Protein AF-A0A6C1MRY5-F1 (afdb_monomer)

Solvent-accessible surface area (backbone atoms only — not comparable to full-atom values): 17287 Å² total; per-residue (Å²): 130,42,47,83,77,47,47,28,35,32,39,31,32,36,21,60,37,72,80,54,78,69,45,92,50,64,86,36,45,63,46,21,34,46,33,45,32,48,62,95,66,74,38,25,32,38,25,43,31,74,80,42,38,48,36,56,62,64,84,97,54,77,59,78,84,30,71,30,47,34,31,25,74,40,57,42,40,32,46,62,53,34,59,70,35,48,50,44,49,47,76,40,99,88,72,43,74,42,49,37,48,25,47,35,49,44,29,38,16,34,29,35,35,31,40,48,96,92,39,21,29,46,33,41,38,47,67,28,22,74,63,64,24,63,39,20,57,62,30,45,48,61,50,28,29,26,25,40,37,29,38,52,28,78,88,50,93,59,91,96,59,79,90,64,59,42,84,65,56,66,83,60,52,60,73,38,72,91,42,59,58,40,59,59,87,51,73,70,68,63,61,33,42,34,28,37,33,44,36,25,20,65,34,75,48,54,84,86,49,69,70,86,81,73,88,80,69,51,69,42,76,53,21,64,45,59,90,84,60,55,62,53,52,18,32,71,69,7,40,66,68,52,63,76,60,72,62,78,70,56,61,70,76,68,69,54,68,70,55,52,50,59,41,53,61,87,65,74,64,68,33,37,23,62,54,51,42,58,60,28,66,82,60,40,54,80,63,47,45,57,57,48,64,64,51,60,71,57,75,30,69,46,72,66,50,51,50,50,52,54,51,51,58,60,72,74,94

Structure (mmCIF, N/CA/C/O backbone):
data_AF-A0A6C1MRY5-F1
#
_entry.id   AF-A0A6C1MRY5-F1
#
loop_
_atom_site.group_PDB
_atom_site.id
_atom_site.type_symbol
_atom_site.label_atom_id
_atom_site.label_alt_id
_atom_site.label_comp_id
_atom_site.label_asym_id
_atom_site.label_entity_id
_atom_site.label_seq_id
_atom_site.pdbx_PDB_ins_code
_atom_site.Cartn_x
_atom_site.Cartn_y
_atom_site.Cartn_z
_atom_site.occupancy
_atom_site.B_iso_or_equiv
_atom_site.auth_seq_id
_atom_site.auth_comp_id
_atom_site.auth_asym_id
_atom_site.auth_atom_id
_atom_site.pdbx_PDB_model_num
ATOM 1 N N . MET A 1 1 ? 17.457 -3.772 -21.543 1.00 78.44 1 MET A N 1
ATOM 2 C CA . MET A 1 1 ? 16.047 -3.471 -21.816 1.00 78.44 1 MET A CA 1
ATOM 3 C C . MET A 1 1 ? 15.215 -4.019 -20.686 1.00 78.44 1 MET A C 1
ATOM 5 O O . MET A 1 1 ? 15.480 -5.132 -20.230 1.00 78.44 1 MET A O 1
ATOM 9 N N . SER A 1 2 ? 14.288 -3.205 -20.210 1.00 91.31 2 SER A N 1
ATOM 10 C CA . SER A 1 2 ? 13.316 -3.593 -19.195 1.00 91.31 2 SER A CA 1
ATOM 11 C C . SER A 1 2 ? 11.998 -3.959 -19.860 1.00 91.31 2 SER A C 1
ATOM 13 O O . SER A 1 2 ? 11.670 -3.439 -20.924 1.00 91.31 2 SER A O 1
ATOM 15 N N . ARG A 1 3 ? 11.237 -4.864 -19.245 1.00 95.12 3 ARG A N 1
ATOM 16 C CA . ARG A 1 3 ? 9.895 -5.226 -19.714 1.00 95.12 3 ARG A CA 1
ATOM 17 C C . ARG A 1 3 ? 8.863 -4.651 -18.757 1.00 95.12 3 ARG A C 1
ATOM 19 O O . ARG A 1 3 ? 8.810 -5.080 -17.607 1.00 95.12 3 ARG A O 1
ATOM 26 N N . LEU A 1 4 ? 8.044 -3.715 -19.230 1.00 96.44 4 LEU A N 1
ATOM 27 C CA . LEU A 1 4 ? 6.920 -3.183 -18.461 1.00 96.44 4 LEU A CA 1
ATOM 28 C C . LEU A 1 4 ? 5.874 -4.283 -18.220 1.00 96.44 4 LEU A C 1
ATOM 30 O O . LEU A 1 4 ? 5.516 -5.015 -19.144 1.00 96.44 4 LEU A O 1
ATOM 34 N N . LEU A 1 5 ? 5.405 -4.397 -16.979 1.00 96.81 5 LEU A N 1
ATOM 35 C CA . LEU A 1 5 ? 4.356 -5.332 -16.561 1.00 96.81 5 LEU A CA 1
ATOM 36 C C . LEU A 1 5 ? 3.074 -4.589 -16.173 1.00 96.81 5 LEU A C 1
ATOM 38 O O . LEU A 1 5 ? 1.979 -5.058 -16.461 1.00 96.81 5 LEU A O 1
ATOM 42 N N . GLU A 1 6 ? 3.217 -3.438 -15.517 1.00 97.62 6 GLU A N 1
ATOM 43 C CA . GLU A 1 6 ? 2.118 -2.590 -15.054 1.00 97.62 6 GLU A CA 1
ATOM 44 C C . GLU A 1 6 ? 2.644 -1.168 -14.815 1.00 97.62 6 GLU A C 1
ATOM 46 O O . GLU A 1 6 ? 3.806 -1.006 -14.448 1.00 97.62 6 GLU A O 1
ATOM 51 N N . GLN A 1 7 ? 1.805 -0.147 -14.977 1.00 98.06 7 GLN A N 1
ATOM 52 C CA . GLN A 1 7 ? 2.065 1.214 -14.499 1.00 98.06 7 GLN A CA 1
ATOM 53 C C . GLN A 1 7 ? 0.785 1.815 -13.914 1.00 98.06 7 GLN A C 1
ATOM 55 O O . GLN A 1 7 ? -0.310 1.303 -14.166 1.00 98.06 7 GLN A O 1
ATOM 60 N N . GLY A 1 8 ? 0.927 2.872 -13.120 1.00 98.50 8 GLY A N 1
ATOM 61 C CA . GLY A 1 8 ? -0.207 3.508 -12.466 1.00 98.50 8 GLY A CA 1
ATOM 62 C C . GLY A 1 8 ? 0.176 4.630 -11.513 1.00 98.50 8 GLY A C 1
ATOM 63 O O . GLY A 1 8 ? 1.301 5.138 -11.535 1.00 98.50 8 GLY A O 1
ATOM 64 N N . GLU A 1 9 ? -0.763 5.009 -10.654 1.00 98.75 9 GLU A N 1
ATOM 65 C CA . GLU A 1 9 ? -0.560 6.002 -9.596 1.00 98.75 9 GLU A CA 1
ATOM 66 C C . GLU A 1 9 ? -0.077 5.333 -8.315 1.00 98.75 9 GLU A C 1
ATOM 68 O O . GLU A 1 9 ? -0.505 4.229 -7.966 1.00 98.75 9 GLU A O 1
ATOM 73 N N . VAL A 1 10 ? 0.836 6.002 -7.617 1.00 98.75 10 VAL A N 1
ATOM 74 C CA . VAL A 1 10 ? 1.280 5.597 -6.287 1.00 98.75 10 VAL A CA 1
ATOM 75 C C . VAL A 1 10 ? 0.992 6.702 -5.292 1.00 98.75 10 VAL A C 1
ATOM 77 O O . VAL A 1 10 ? 1.292 7.871 -5.542 1.00 98.75 10 VAL A O 1
ATOM 80 N N . PHE A 1 11 ? 0.457 6.307 -4.142 1.00 98.38 11 PHE A N 1
ATOM 81 C CA . PHE A 1 11 ? 0.270 7.199 -3.012 1.00 98.38 11 PHE A CA 1
ATOM 82 C C . PHE A 1 11 ? 0.903 6.618 -1.757 1.00 98.38 11 PHE A C 1
ATOM 84 O O . PHE A 1 11 ? 0.818 5.419 -1.486 1.00 98.38 11 PHE A O 1
ATOM 91 N N . PHE A 1 12 ? 1.514 7.492 -0.975 1.00 98.19 12 PHE A N 1
ATOM 92 C CA . PHE A 1 12 ? 2.069 7.180 0.328 1.00 98.19 12 PHE A CA 1
ATOM 93 C C . PHE A 1 12 ? 1.227 7.874 1.381 1.00 98.19 12 PHE A C 1
ATOM 95 O O . PHE A 1 12 ? 0.957 9.065 1.258 1.00 98.19 12 PHE A O 1
ATOM 102 N N . PHE A 1 13 ? 0.825 7.143 2.411 1.00 97.00 13 PHE A N 1
ATOM 103 C CA . PHE A 1 13 ? 0.015 7.672 3.505 1.00 97.00 13 PHE A CA 1
ATOM 104 C C . PHE A 1 13 ? 0.571 7.195 4.834 1.00 97.00 13 PHE A C 1
ATOM 106 O O . PHE A 1 13 ? 1.032 6.066 4.928 1.00 97.00 13 PHE A O 1
ATOM 113 N N . TYR A 1 14 ? 0.464 7.983 5.891 1.00 95.31 14 TYR A N 1
ATOM 114 C CA . TYR A 1 14 ? 0.712 7.502 7.247 1.00 95.31 14 TYR A CA 1
ATOM 115 C C . TYR A 1 14 ? -0.495 7.787 8.130 1.00 95.31 14 TYR A C 1
ATOM 117 O O . TYR A 1 14 ? -1.287 8.677 7.859 1.00 95.31 14 TYR A O 1
ATOM 125 N N . ARG A 1 15 ? -0.656 7.025 9.204 1.00 92.69 15 ARG A N 1
ATOM 126 C CA . ARG A 1 15 ? -1.695 7.258 10.207 1.00 92.69 15 ARG A CA 1
ATOM 127 C C . ARG A 1 15 ? -1.053 7.378 11.572 1.00 92.69 15 ARG A C 1
ATOM 129 O O . ARG A 1 15 ? -0.181 6.572 11.899 1.00 92.69 15 ARG A O 1
ATOM 136 N N . SER A 1 16 ? -1.473 8.371 12.347 1.00 89.38 16 SER A N 1
ATOM 137 C CA . SER A 1 16 ? -0.998 8.580 13.712 1.00 89.38 16 SER A CA 1
ATOM 138 C C . SER A 1 16 ? -1.474 7.475 14.654 1.00 89.38 16 SER A C 1
ATOM 140 O O . SER A 1 16 ? -2.396 6.712 14.358 1.00 89.38 16 SER A O 1
ATOM 142 N N . LYS A 1 17 ? -0.828 7.364 15.815 1.00 84.62 17 LYS A N 1
ATOM 143 C CA . LYS A 1 17 ? -1.349 6.575 16.936 1.00 84.62 17 LYS A CA 1
ATOM 144 C C . LYS A 1 17 ? -2.734 7.074 17.368 1.00 84.62 17 LYS A C 1
ATOM 146 O O . LYS A 1 17 ? -3.085 8.239 17.216 1.00 84.62 17 LYS A O 1
ATOM 151 N N . VAL A 1 18 ? -3.524 6.159 17.927 1.00 73.75 18 VAL A N 1
ATOM 152 C CA . VAL A 1 18 ? -4.864 6.458 18.457 1.00 73.75 18 VAL A CA 1
ATOM 153 C C . VAL A 1 18 ? -4.757 7.538 19.537 1.00 73.75 18 VAL A C 1
ATOM 155 O O . VAL A 1 18 ? -3.892 7.437 20.407 1.00 73.75 18 VAL A O 1
ATOM 158 N N . ASN A 1 19 ? -5.643 8.537 19.489 1.00 66.06 19 ASN A N 1
ATOM 159 C CA . ASN A 1 19 ? -5.657 9.701 20.388 1.00 66.06 19 ASN A CA 1
ATOM 160 C C . ASN A 1 19 ? -4.340 10.509 20.414 1.00 66.06 19 ASN A C 1
ATOM 162 O O . ASN A 1 19 ? -4.036 11.166 21.410 1.00 66.06 19 ASN A O 1
ATOM 166 N N . GLN A 1 20 ? -3.548 10.453 19.342 1.00 72.81 20 GLN A N 1
ATOM 167 C CA . GLN A 1 20 ? -2.316 11.223 19.222 1.00 72.81 20 GLN A CA 1
ATOM 168 C C . GLN A 1 20 ? -2.613 12.599 18.617 1.00 72.81 20 GLN A C 1
ATOM 170 O O . GLN A 1 20 ? -3.015 12.691 17.457 1.00 72.81 20 GLN A O 1
ATOM 175 N N . ALA A 1 21 ? -2.393 13.652 19.406 1.00 63.47 21 ALA A N 1
ATOM 176 C CA . ALA A 1 21 ? -2.622 15.032 18.980 1.00 63.47 21 ALA A CA 1
ATOM 177 C C . ALA A 1 21 ? -1.500 15.580 18.085 1.00 63.47 21 ALA A C 1
ATOM 179 O O . ALA A 1 21 ? -1.788 16.371 17.195 1.00 63.47 21 ALA A O 1
ATOM 180 N N . GLU A 1 22 ? -0.252 15.139 18.298 1.00 72.31 22 GLU A N 1
ATOM 181 C CA . GLU A 1 22 ? 0.922 15.615 17.559 1.00 72.31 22 GLU A CA 1
ATOM 182 C C . GLU A 1 22 ? 1.817 14.470 17.056 1.00 72.31 22 GLU A C 1
ATOM 184 O O . GLU A 1 22 ? 1.910 13.412 17.671 1.00 72.31 22 GLU A O 1
ATOM 189 N N . ILE A 1 23 ? 2.497 14.676 15.933 1.00 81.31 23 ILE A N 1
ATOM 190 C CA . ILE A 1 23 ? 3.380 13.724 15.257 1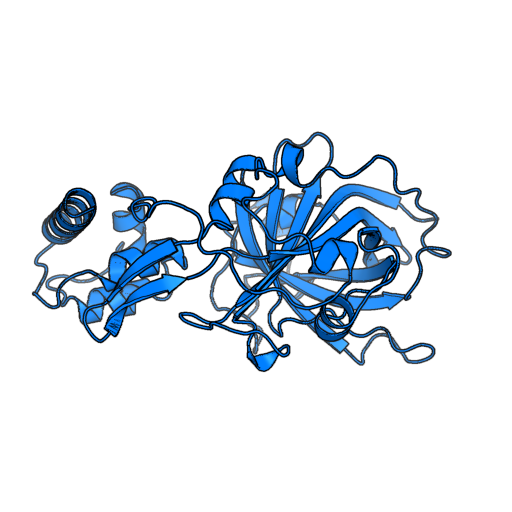.00 81.31 23 ILE A CA 1
ATOM 191 C C . ILE A 1 23 ? 4.714 14.426 15.058 1.00 81.31 23 ILE A C 1
ATOM 193 O O . ILE A 1 23 ? 4.845 15.270 14.175 1.00 81.31 23 ILE A O 1
ATOM 197 N N . ALA A 1 24 ? 5.693 14.071 15.882 1.00 76.88 24 ALA A N 1
ATOM 198 C CA . ALA A 1 24 ? 7.048 14.604 15.792 1.00 76.88 24 ALA A CA 1
ATOM 199 C C . ALA A 1 24 ? 7.988 13.665 15.016 1.00 76.88 24 ALA A C 1
ATOM 201 O O . ALA A 1 24 ? 9.107 14.043 14.667 1.00 76.88 24 ALA A O 1
ATOM 202 N N . GLY A 1 25 ? 7.553 12.431 14.739 1.00 83.75 25 GLY A N 1
ATOM 203 C CA . GLY A 1 25 ? 8.342 11.462 13.990 1.00 83.75 25 GLY A CA 1
ATOM 204 C C . GLY A 1 25 ? 7.707 10.077 13.895 1.00 83.75 25 GLY A C 1
ATOM 205 O O . GLY A 1 25 ? 6.531 9.871 14.193 1.00 83.75 25 GLY A O 1
ATOM 206 N N . LEU A 1 26 ? 8.520 9.100 13.485 1.00 86.19 26 LEU A N 1
ATOM 207 C CA . LEU A 1 26 ? 8.077 7.733 13.191 1.00 86.19 26 LEU A CA 1
ATOM 208 C C . LEU A 1 26 ? 7.458 7.010 14.397 1.00 86.19 26 LEU A C 1
ATOM 210 O O . LEU A 1 26 ? 6.583 6.155 14.235 1.00 86.19 26 LEU A O 1
ATOM 214 N N . ASP A 1 27 ? 7.888 7.363 15.607 1.00 86.94 27 ASP A N 1
ATOM 215 C CA . ASP A 1 27 ? 7.345 6.792 16.835 1.00 86.94 27 ASP A CA 1
ATOM 216 C C . ASP A 1 27 ? 5.873 7.151 17.034 1.00 86.94 27 ASP A C 1
ATOM 218 O O . ASP A 1 27 ? 5.139 6.350 17.609 1.00 86.94 27 ASP A O 1
ATOM 222 N N . ASP A 1 28 ? 5.400 8.278 16.508 1.00 88.19 28 ASP A N 1
ATOM 223 C CA . ASP A 1 28 ? 4.000 8.706 16.605 1.00 88.19 28 ASP A CA 1
ATOM 224 C C . ASP A 1 28 ? 3.128 8.137 15.476 1.00 88.19 28 ASP A C 1
ATOM 226 O O . ASP A 1 28 ? 1.897 8.214 15.520 1.00 88.19 28 ASP A O 1
ATOM 230 N N . VAL A 1 29 ? 3.752 7.496 14.484 1.00 90.44 29 VAL A N 1
ATOM 231 C CA . VAL A 1 29 ? 3.070 6.821 13.380 1.00 90.44 29 VAL A CA 1
ATOM 232 C C . VAL A 1 29 ? 2.611 5.438 13.834 1.00 90.44 29 VAL A C 1
ATOM 234 O O . VAL A 1 29 ? 3.387 4.616 14.324 1.00 90.44 29 VAL A O 1
ATOM 237 N N . GLN A 1 30 ? 1.333 5.12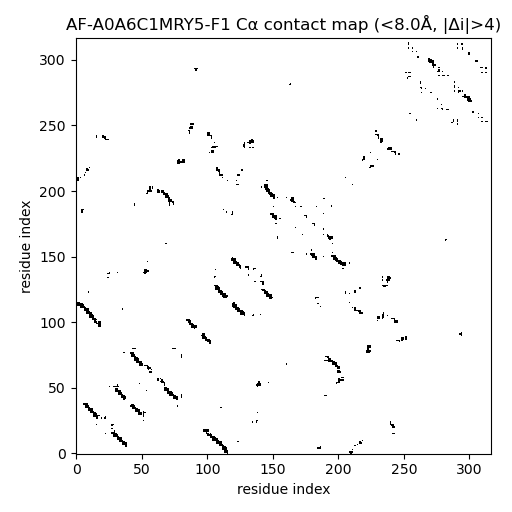9 13.649 1.00 89.94 30 GLN A N 1
ATOM 238 C CA . GLN A 1 30 ? 0.773 3.797 13.853 1.00 89.94 30 GLN A CA 1
ATOM 239 C C . GLN A 1 30 ? 1.000 2.902 12.639 1.00 89.94 30 GLN A C 1
ATOM 241 O O . GLN A 1 30 ? 1.449 1.767 12.796 1.00 89.94 30 GLN A O 1
ATOM 246 N N . ARG A 1 31 ? 0.681 3.403 11.442 1.00 94.00 31 ARG A N 1
ATOM 247 C CA . ARG A 1 31 ? 0.772 2.661 10.180 1.00 94.00 31 ARG A CA 1
ATOM 248 C C . ARG A 1 31 ? 1.308 3.555 9.075 1.00 94.00 31 ARG A C 1
ATOM 250 O O . ARG A 1 31 ? 0.979 4.734 9.016 1.00 94.00 31 ARG A O 1
ATOM 257 N N . PHE A 1 32 ? 2.097 2.957 8.195 1.00 97.12 32 PHE A N 1
ATOM 258 C CA . PHE A 1 32 ? 2.517 3.543 6.932 1.00 97.12 32 PHE A CA 1
ATOM 259 C C . PHE A 1 32 ? 1.923 2.701 5.810 1.00 97.12 32 PHE A C 1
ATOM 261 O O . PHE A 1 32 ? 2.005 1.469 5.847 1.00 97.12 32 PHE A O 1
ATOM 268 N N . TYR A 1 33 ? 1.324 3.370 4.840 1.00 98.12 33 TYR A N 1
ATOM 269 C CA . TYR A 1 33 ? 0.625 2.767 3.731 1.00 98.12 33 TYR A CA 1
ATOM 270 C C . TYR A 1 33 ? 1.293 3.109 2.405 1.00 98.12 33 TYR A C 1
ATOM 272 O O . TYR A 1 33 ? 1.693 4.249 2.158 1.00 98.12 33 TYR A O 1
ATOM 280 N N . LEU A 1 34 ? 1.339 2.103 1.541 1.00 98.69 34 LEU A N 1
ATOM 281 C CA . LEU A 1 34 ? 1.639 2.224 0.122 1.00 98.69 34 LEU A CA 1
ATOM 282 C C . LEU A 1 34 ? 0.358 1.885 -0.636 1.00 98.69 34 LEU A C 1
ATOM 284 O O . LEU A 1 34 ? -0.223 0.828 -0.408 1.00 98.69 34 LEU A O 1
ATOM 288 N N . ILE A 1 35 ? -0.074 2.755 -1.538 1.00 98.75 35 ILE A N 1
ATOM 289 C CA . ILE A 1 35 ? -1.247 2.535 -2.381 1.00 98.75 35 ILE A CA 1
ATOM 290 C C . ILE A 1 35 ? -0.787 2.480 -3.826 1.00 98.75 35 ILE A C 1
ATOM 292 O O . ILE A 1 35 ? -0.091 3.387 -4.272 1.00 98.75 35 ILE A O 1
ATOM 296 N N . LEU A 1 36 ? -1.172 1.427 -4.543 1.00 98.81 36 LEU A N 1
ATOM 297 C CA . LEU A 1 36 ? -0.920 1.282 -5.976 1.00 98.81 36 LEU A CA 1
ATOM 298 C C . LEU A 1 36 ? -2.253 1.218 -6.714 1.00 98.81 36 LEU A C 1
ATOM 300 O O . LEU A 1 36 ? -3.073 0.345 -6.426 1.00 98.81 36 LEU A O 1
ATOM 304 N N . VAL A 1 37 ? -2.454 2.119 -7.670 1.00 98.69 37 VAL A N 1
ATOM 305 C CA . VAL A 1 37 ? -3.648 2.172 -8.521 1.00 98.69 37 VAL A CA 1
ATOM 306 C C . VAL A 1 37 ? -3.202 1.917 -9.959 1.00 98.69 37 VAL A C 1
ATOM 308 O O . VAL A 1 37 ? -2.705 2.843 -10.604 1.00 98.69 37 VAL A O 1
ATOM 311 N N . PRO A 1 38 ? -3.312 0.677 -10.466 1.00 98.38 38 PRO A N 1
ATOM 312 C CA . PRO A 1 38 ? -2.945 0.376 -11.841 1.00 98.38 38 PRO A CA 1
ATOM 313 C C . PRO A 1 38 ? -3.816 1.142 -12.836 1.00 98.38 38 PRO A C 1
ATOM 315 O O . PRO A 1 38 ? -5.041 1.206 -12.684 1.00 98.38 38 PRO A O 1
ATOM 318 N N . ASP A 1 39 ? -3.204 1.637 -13.909 1.00 97.25 39 ASP A N 1
ATOM 319 C CA . ASP A 1 39 ? -3.955 2.264 -14.991 1.00 97.25 39 ASP A CA 1
ATOM 320 C C . ASP A 1 39 ? -4.950 1.267 -15.605 1.00 97.25 39 ASP A C 1
ATOM 322 O O . ASP A 1 39 ? -4.646 0.091 -15.820 1.00 97.25 39 ASP A O 1
ATOM 326 N N . HIS A 1 40 ? -6.149 1.758 -15.926 1.00 91.06 40 HIS A N 1
ATOM 327 C CA . HIS A 1 40 ? -7.187 1.031 -16.670 1.00 91.06 40 HIS A CA 1
ATOM 328 C C . HIS A 1 40 ? -7.722 -0.262 -16.020 1.00 91.06 40 HIS A C 1
ATOM 330 O O . HIS A 1 40 ? -8.445 -1.004 -16.682 1.00 91.06 40 HIS A O 1
ATOM 336 N N . GLN A 1 41 ? -7.423 -0.538 -14.744 1.00 91.75 41 GLN A N 1
ATOM 337 C CA . GLN A 1 41 ? -7.959 -1.718 -14.041 1.00 91.75 41 GLN A CA 1
ATOM 338 C C . GLN A 1 41 ? -9.172 -1.415 -13.150 1.00 91.75 41 GLN A C 1
ATOM 340 O O . GLN A 1 41 ? -9.892 -2.337 -12.777 1.00 91.75 41 GLN A O 1
ATOM 345 N N . GLY A 1 42 ? -9.414 -0.145 -12.803 1.00 94.50 42 GLY A N 1
ATOM 346 C CA . GLY A 1 42 ? -10.538 0.244 -11.939 1.00 94.50 42 GLY A CA 1
ATOM 347 C C . GLY A 1 42 ? -10.441 -0.293 -10.505 1.00 94.50 42 GLY A C 1
ATOM 348 O O . GLY A 1 42 ? -11.456 -0.377 -9.819 1.00 94.50 42 GLY A O 1
ATOM 349 N N . LEU A 1 43 ? -9.235 -0.658 -10.063 1.00 97.06 43 LEU A N 1
ATOM 350 C CA . LEU A 1 43 ? -8.937 -1.139 -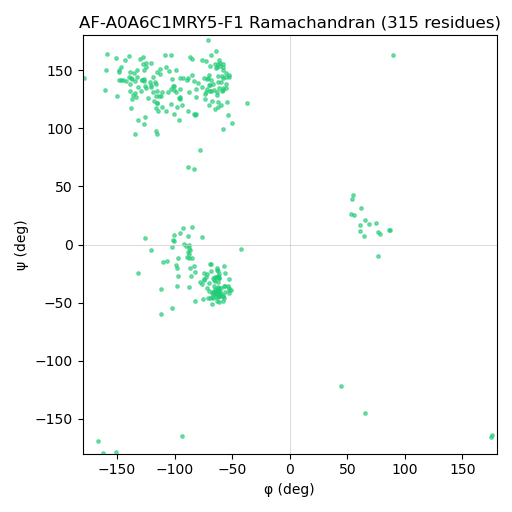8.717 1.00 97.06 43 LEU A CA 1
ATOM 351 C C . LEU A 1 43 ? -7.746 -0.380 -8.128 1.00 97.06 43 LEU A C 1
ATOM 353 O O . LEU A 1 43 ? -6.924 0.171 -8.855 1.00 97.06 43 LEU A O 1
ATOM 357 N N . ALA A 1 44 ? -7.634 -0.411 -6.811 1.00 98.38 44 ALA A N 1
ATOM 358 C CA . ALA A 1 44 ? -6.538 0.090 -6.012 1.00 98.38 44 ALA A CA 1
ATOM 359 C C . ALA A 1 44 ? -6.139 -0.977 -4.989 1.00 98.38 44 ALA A C 1
ATOM 361 O O . ALA A 1 44 ? -6.975 -1.707 -4.452 1.00 98.38 44 ALA A O 1
ATOM 362 N N . ARG A 1 45 ? -4.840 -1.057 -4.716 1.00 98.56 45 ARG A N 1
ATOM 363 C CA . ARG A 1 45 ? -4.252 -1.953 -3.722 1.00 98.56 45 ARG A CA 1
ATOM 364 C C . ARG A 1 45 ? -3.732 -1.108 -2.575 1.00 98.56 45 ARG A C 1
ATOM 366 O O . ARG A 1 45 ? -2.836 -0.294 -2.787 1.00 98.56 45 ARG A O 1
ATOM 373 N N . LEU A 1 46 ? -4.270 -1.309 -1.380 1.00 98.50 46 LEU A N 1
ATOM 374 C CA . LEU A 1 46 ? -3.769 -0.710 -0.151 1.00 98.50 46 LEU A CA 1
ATOM 375 C C . LEU A 1 46 ? -2.840 -1.703 0.534 1.00 98.50 46 LEU A C 1
ATOM 377 O O . LEU A 1 46 ? -3.228 -2.831 0.837 1.00 98.50 46 LEU A O 1
ATOM 381 N N . PHE A 1 47 ? -1.622 -1.267 0.812 1.00 98.44 47 PHE A N 1
ATOM 382 C CA . PHE A 1 47 ? -0.642 -2.058 1.526 1.00 98.44 47 PHE A CA 1
ATOM 383 C C . PHE A 1 47 ? -0.230 -1.389 2.829 1.00 98.44 47 PHE A C 1
ATOM 385 O O . PHE A 1 47 ? -0.043 -0.178 2.865 1.00 98.44 47 PHE A O 1
ATOM 392 N N . VAL A 1 48 ? 0.013 -2.186 3.869 1.00 96.75 48 VAL A N 1
ATOM 393 C CA . VAL A 1 48 ? 0.721 -1.756 5.083 1.00 96.75 48 VAL A CA 1
ATOM 394 C C . VAL A 1 48 ? 2.200 -2.109 4.966 1.00 96.75 48 VAL A C 1
ATOM 396 O O . VAL A 1 48 ? 2.549 -3.235 4.609 1.00 96.75 48 VAL A O 1
ATOM 399 N N . VAL A 1 49 ? 3.066 -1.156 5.313 1.00 96.12 49 VAL A N 1
ATOM 400 C CA . VAL A 1 49 ? 4.523 -1.322 5.370 1.00 96.12 49 VAL A CA 1
ATOM 401 C C . VAL A 1 49 ? 4.949 -1.596 6.812 1.00 96.12 49 VAL A C 1
ATOM 403 O O . VAL A 1 49 ? 4.765 -0.761 7.699 1.00 96.12 49 VAL A O 1
ATOM 406 N N . GLY A 1 50 ? 5.538 -2.767 7.057 1.00 87.88 50 GLY A N 1
ATOM 407 C CA . GLY A 1 50 ? 5.701 -3.326 8.400 1.00 87.88 50 GLY A CA 1
ATOM 408 C C . GLY A 1 50 ? 6.466 -2.464 9.403 1.00 87.88 50 GLY A C 1
ATOM 409 O O . GLY A 1 50 ? 5.999 -2.250 10.520 1.00 87.88 50 GLY A O 1
ATOM 410 N N . LYS A 1 51 ? 7.637 -1.945 9.017 1.00 87.31 51 LYS A N 1
ATOM 411 C CA . LYS A 1 51 ? 8.462 -1.083 9.886 1.00 87.31 51 LYS A CA 1
ATOM 412 C C . LYS A 1 51 ? 8.184 0.407 9.717 1.00 87.31 51 LYS A C 1
ATOM 414 O O . LYS A 1 51 ? 8.963 1.229 10.186 1.00 87.31 51 LYS A O 1
ATOM 419 N N . LYS A 1 52 ? 7.077 0.752 9.055 1.00 92.56 52 LYS A N 1
ATOM 420 C CA . LYS A 1 52 ? 6.651 2.134 8.808 1.00 92.56 52 LYS A CA 1
ATOM 421 C C . LYS A 1 52 ? 7.637 2.965 7.974 1.00 92.56 52 LYS A C 1
ATOM 423 O O . LYS A 1 52 ? 7.534 4.179 7.931 1.00 92.56 52 LYS A O 1
ATOM 428 N N . HIS A 1 53 ? 8.564 2.305 7.290 1.00 92.94 53 HIS A N 1
ATOM 429 C CA . HIS A 1 53 ? 9.640 2.922 6.527 1.00 92.94 53 HIS A CA 1
ATOM 430 C C . HIS A 1 53 ? 9.913 2.066 5.283 1.00 92.94 53 HIS A C 1
ATOM 432 O O . HIS A 1 53 ? 9.834 0.838 5.368 1.00 92.94 53 HIS A O 1
ATOM 438 N N . LEU A 1 54 ? 10.200 2.677 4.130 1.00 95.00 54 LEU A N 1
ATOM 439 C CA . LEU A 1 54 ? 10.653 1.949 2.936 1.00 95.00 54 LEU A CA 1
ATOM 440 C C . LEU A 1 54 ? 12.101 1.459 3.100 1.00 95.00 54 LEU A C 1
ATOM 442 O O . LEU A 1 54 ? 12.855 2.014 3.884 1.00 95.00 54 LEU A O 1
ATOM 446 N N . PRO A 1 55 ? 12.558 0.430 2.375 1.00 92.50 55 PRO A N 1
ATOM 447 C CA . PRO A 1 55 ? 13.956 0.019 2.464 1.00 92.50 55 PRO A CA 1
ATOM 448 C C . PRO A 1 55 ? 14.920 1.156 2.086 1.00 92.50 55 PRO A C 1
ATOM 450 O O . PRO A 1 55 ? 14.768 1.753 1.020 1.00 92.50 55 PRO A O 1
ATOM 453 N N . ASP A 1 56 ? 15.950 1.402 2.905 1.00 88.62 56 ASP A N 1
ATOM 454 C CA . ASP A 1 56 ? 17.012 2.348 2.538 1.00 88.62 56 ASP A CA 1
ATOM 455 C C . ASP A 1 56 ? 17.692 1.941 1.233 1.00 88.62 56 ASP A C 1
ATOM 457 O O . ASP A 1 56 ? 17.853 0.756 0.934 1.00 88.62 56 ASP A O 1
ATOM 461 N N . ILE A 1 57 ? 18.190 2.923 0.489 1.00 83.69 57 ILE A N 1
ATOM 462 C CA . ILE A 1 57 ? 19.007 2.670 -0.695 1.00 83.69 57 ILE A CA 1
ATOM 463 C C . ILE A 1 57 ? 20.408 3.199 -0.440 1.00 83.69 57 ILE A C 1
ATOM 465 O O . ILE A 1 57 ? 20.711 4.375 -0.637 1.00 83.69 57 ILE A O 1
ATOM 469 N N . ILE A 1 58 ? 21.278 2.301 0.010 1.00 72.00 58 ILE A N 1
ATOM 470 C CA . ILE A 1 58 ? 22.674 2.624 0.285 1.00 72.00 58 ILE A CA 1
ATOM 471 C C . ILE A 1 58 ? 23.440 2.602 -1.039 1.00 72.00 58 ILE A C 1
ATOM 473 O O . ILE A 1 58 ? 23.617 1.543 -1.644 1.00 72.00 58 ILE A O 1
ATOM 477 N N . ARG A 1 59 ? 23.905 3.775 -1.486 1.00 61.31 59 ARG A N 1
ATOM 478 C CA . ARG A 1 59 ? 24.789 3.886 -2.656 1.00 61.31 59 ARG A CA 1
ATOM 479 C C . ARG A 1 59 ? 26.053 3.039 -2.413 1.00 61.31 59 ARG A C 1
ATOM 481 O O . ARG A 1 59 ? 26.619 3.065 -1.323 1.00 61.31 59 ARG A O 1
ATOM 488 N N . ASP A 1 60 ? 26.433 2.242 -3.411 1.00 55.97 60 ASP A N 1
ATOM 489 C CA . ASP A 1 60 ? 27.666 1.436 -3.457 1.00 55.97 60 ASP A CA 1
ATOM 490 C C . ASP A 1 60 ? 27.787 0.242 -2.485 1.00 55.97 60 ASP A C 1
ATOM 492 O O . ASP A 1 60 ? 28.880 -0.301 -2.307 1.00 55.97 60 ASP A O 1
ATOM 496 N N . ARG A 1 61 ? 26.683 -0.251 -1.900 1.00 54.06 61 ARG A N 1
ATOM 497 C CA . ARG A 1 61 ? 26.668 -1.555 -1.204 1.00 54.06 61 ARG A CA 1
ATOM 498 C C . ARG A 1 61 ? 25.813 -2.595 -1.932 1.00 54.06 61 ARG A C 1
ATOM 500 O O . ARG A 1 61 ? 24.828 -2.236 -2.575 1.00 54.06 61 ARG A O 1
ATOM 507 N N . PRO A 1 62 ? 26.138 -3.899 -1.815 1.00 50.12 62 PRO A N 1
ATOM 508 C CA . PRO A 1 62 ? 25.244 -4.950 -2.272 1.00 50.12 62 PRO A CA 1
ATOM 509 C C . PRO A 1 62 ? 23.872 -4.789 -1.609 1.00 50.12 62 PRO A C 1
ATOM 511 O O . PRO A 1 62 ? 23.784 -4.599 -0.398 1.00 50.12 62 PRO A O 1
ATOM 514 N N . VAL A 1 63 ? 22.840 -4.922 -2.440 1.00 52.91 63 VAL A N 1
ATOM 515 C CA . VAL A 1 63 ? 21.375 -4.804 -2.269 1.00 52.91 63 VAL A CA 1
ATOM 516 C C . VAL A 1 63 ? 20.785 -5.440 -0.984 1.00 52.91 63 VAL A C 1
ATOM 518 O O . VAL A 1 63 ? 19.603 -5.316 -0.715 1.00 52.91 63 VAL A O 1
ATOM 521 N N . ALA A 1 64 ? 21.571 -6.111 -0.140 1.00 49.75 64 ALA A N 1
ATOM 522 C CA . ALA A 1 64 ? 21.097 -6.909 0.990 1.00 49.75 64 ALA A CA 1
ATOM 523 C C . ALA A 1 64 ? 20.946 -6.171 2.339 1.00 49.75 64 ALA A C 1
ATOM 525 O O . ALA A 1 64 ? 20.559 -6.815 3.313 1.00 49.75 64 ALA A O 1
ATOM 526 N N . ALA A 1 65 ? 21.265 -4.877 2.455 1.00 55.75 65 ALA A N 1
ATOM 527 C CA . ALA A 1 65 ? 21.338 -4.241 3.778 1.00 55.75 65 ALA A CA 1
ATOM 528 C C . ALA A 1 65 ? 19.966 -3.932 4.405 1.00 55.75 65 ALA A C 1
ATOM 530 O O . ALA A 1 65 ? 19.813 -4.049 5.620 1.00 55.75 65 ALA A O 1
ATOM 531 N N . THR A 1 66 ? 18.961 -3.585 3.600 1.00 75.38 66 THR A N 1
ATOM 532 C CA . THR A 1 66 ? 17.652 -3.142 4.094 1.00 75.38 66 THR A CA 1
ATOM 533 C C . THR A 1 66 ? 16.539 -3.786 3.282 1.00 75.38 66 THR A C 1
ATOM 535 O O . THR A 1 66 ? 16.503 -3.759 2.051 1.00 75.38 66 THR A O 1
ATOM 538 N N . ARG A 1 67 ? 15.634 -4.442 4.001 1.00 87.56 67 ARG A N 1
ATOM 539 C CA . ARG A 1 67 ? 14.487 -5.145 3.441 1.00 87.56 67 ARG A CA 1
ATOM 540 C C . ARG A 1 67 ? 13.294 -4.876 4.326 1.00 87.56 67 ARG A C 1
ATOM 542 O O . ARG A 1 67 ? 13.421 -4.948 5.551 1.00 87.56 67 ARG A O 1
ATOM 549 N N . GLU A 1 68 ? 12.157 -4.644 3.702 1.00 92.38 68 GLU A N 1
ATOM 550 C CA . GLU A 1 68 ? 10.922 -4.359 4.411 1.00 92.38 68 GLU A CA 1
ATOM 551 C C . GLU A 1 68 ? 9.803 -5.214 3.857 1.00 92.38 68 GLU A C 1
ATOM 553 O O . GLU A 1 68 ? 9.677 -5.409 2.644 1.00 92.38 68 GLU A O 1
ATOM 558 N N . TRP A 1 69 ? 9.026 -5.784 4.772 1.00 93.62 69 TRP A N 1
ATOM 559 C CA . TRP A 1 69 ? 7.847 -6.530 4.391 1.00 93.62 69 TRP A CA 1
ATOM 560 C C . TRP A 1 69 ? 6.670 -5.583 4.213 1.00 93.62 69 TRP A C 1
ATOM 562 O O . TRP A 1 69 ? 6.529 -4.578 4.916 1.00 93.62 69 TRP A O 1
ATOM 572 N N . VAL A 1 70 ? 5.825 -5.938 3.260 1.00 95.88 70 VAL A N 1
ATOM 573 C CA . VAL A 1 70 ? 4.621 -5.197 2.913 1.00 95.88 70 VAL A CA 1
ATOM 574 C C . VAL A 1 70 ? 3.482 -6.197 2.773 1.00 95.88 70 VAL A C 1
ATOM 576 O O . VAL A 1 70 ? 3.698 -7.297 2.270 1.00 95.88 70 VAL A O 1
ATOM 579 N N . MET A 1 71 ? 2.285 -5.859 3.238 1.00 95.94 71 MET A N 1
ATOM 580 C CA . MET A 1 71 ? 1.122 -6.745 3.144 1.00 95.94 71 MET A CA 1
ATOM 581 C C . MET A 1 71 ? -0.061 -6.003 2.549 1.00 95.94 71 MET A C 1
ATOM 583 O O . MET A 1 71 ? -0.367 -4.899 2.989 1.00 95.94 71 MET A O 1
ATOM 587 N N . ASN A 1 72 ? -0.723 -6.616 1.570 1.00 97.31 72 ASN A N 1
ATOM 588 C CA . ASN A 1 72 ? -1.979 -6.109 1.032 1.00 97.31 72 ASN A CA 1
ATOM 589 C C . ASN A 1 72 ? -3.062 -6.220 2.112 1.00 97.31 72 ASN A C 1
ATOM 591 O O . ASN A 1 72 ? -3.288 -7.306 2.640 1.00 97.31 72 ASN A O 1
ATOM 595 N N . THR A 1 73 ? -3.708 -5.114 2.459 1.00 94.12 73 THR A N 1
ATOM 596 C CA . THR A 1 73 ? -4.793 -5.083 3.448 1.00 94.12 73 THR A CA 1
ATOM 597 C C . THR A 1 73 ? -6.159 -4.813 2.839 1.00 94.12 73 THR A C 1
ATOM 599 O O . THR A 1 73 ? -7.154 -5.004 3.529 1.00 94.12 73 THR A O 1
ATOM 602 N N . LEU A 1 74 ? -6.218 -4.341 1.591 1.00 94.75 74 LEU A N 1
ATOM 603 C CA . LEU A 1 74 ? -7.459 -4.115 0.858 1.00 94.75 74 LEU A CA 1
ATOM 604 C C . LEU A 1 74 ? -7.168 -4.051 -0.644 1.00 94.75 74 LEU A C 1
ATOM 606 O O . LEU A 1 74 ? -6.272 -3.324 -1.081 1.00 94.75 74 LEU A O 1
ATOM 610 N N . THR A 1 75 ? -7.967 -4.762 -1.439 1.00 96.00 75 THR A N 1
ATOM 611 C CA . THR A 1 75 ? -8.031 -4.571 -2.895 1.00 96.00 75 THR A CA 1
ATOM 612 C C . THR A 1 75 ? -9.475 -4.319 -3.305 1.00 96.00 75 THR A C 1
ATOM 614 O O . THR A 1 75 ? -10.304 -5.219 -3.249 1.00 96.00 75 THR A O 1
ATOM 617 N N . GLU A 1 76 ? -9.777 -3.092 -3.717 1.00 95.94 76 GLU A N 1
ATOM 618 C CA . GLU A 1 76 ? -11.126 -2.653 -4.110 1.00 95.94 76 GLU A CA 1
ATOM 619 C C . GLU A 1 76 ? -11.001 -1.539 -5.155 1.00 95.94 76 GLU A C 1
ATOM 621 O O . GLU A 1 76 ? -9.900 -1.168 -5.548 1.00 95.94 76 GLU A O 1
ATOM 626 N N . ARG A 1 77 ? -12.111 -0.980 -5.616 1.00 96.12 77 ARG A N 1
ATOM 627 C CA . ARG A 1 77 ? -12.157 0.268 -6.362 1.00 96.12 77 ARG A CA 1
ATOM 628 C C . ARG A 1 77 ? -11.477 1.399 -5.570 1.00 96.12 77 ARG A C 1
ATOM 630 O O . ARG A 1 77 ? -11.533 1.431 -4.334 1.00 96.12 77 ARG A O 1
ATOM 637 N N . PRO A 1 78 ? -10.845 2.350 -6.274 1.00 97.31 78 PRO A N 1
ATOM 638 C CA . PRO A 1 78 ? -10.109 3.444 -5.647 1.00 97.31 78 PRO A CA 1
ATOM 639 C C . PRO A 1 78 ? -10.888 4.262 -4.599 1.00 97.31 78 PRO A C 1
ATOM 641 O O . PRO A 1 78 ? -10.338 4.563 -3.540 1.00 97.31 78 PRO A O 1
ATOM 644 N N . ASP A 1 79 ? -12.176 4.543 -4.823 1.00 92.44 79 ASP A N 1
ATOM 645 C CA . ASP A 1 79 ? -13.035 5.285 -3.885 1.00 92.44 79 ASP A CA 1
ATOM 646 C C . ASP A 1 79 ? -13.208 4.552 -2.544 1.00 92.44 79 ASP A C 1
ATOM 648 O O . ASP A 1 79 ? -13.165 5.158 -1.473 1.00 92.44 79 ASP A O 1
ATOM 652 N N . LYS A 1 80 ? -13.329 3.221 -2.575 1.00 92.12 80 LYS A N 1
ATOM 653 C CA . LYS A 1 80 ? -13.429 2.396 -1.361 1.00 92.12 80 LYS A CA 1
ATOM 654 C C . LYS A 1 80 ? -12.114 2.281 -0.604 1.00 92.12 80 LYS A C 1
ATOM 656 O O . LYS A 1 80 ? -12.120 2.155 0.624 1.00 92.12 80 LYS A O 1
ATOM 661 N N . VAL A 1 81 ? -10.987 2.379 -1.307 1.00 94.88 81 VAL A N 1
ATOM 662 C CA . VAL A 1 81 ? -9.686 2.543 -0.655 1.00 94.88 81 VAL A CA 1
ATOM 663 C C . VAL A 1 81 ? -9.596 3.914 0.020 1.00 94.88 81 VAL A C 1
ATOM 665 O O . VAL A 1 81 ? -9.166 3.969 1.168 1.00 94.88 81 VAL A O 1
ATOM 668 N N . GLY A 1 82 ? -10.076 4.994 -0.604 1.00 92.94 82 GLY A N 1
ATOM 669 C CA . GLY A 1 82 ? -10.176 6.307 0.048 1.00 92.94 82 GLY A CA 1
ATOM 670 C C . GLY A 1 82 ? -11.059 6.292 1.300 1.00 92.94 82 GLY A C 1
ATOM 671 O O . GLY A 1 82 ? -10.662 6.800 2.349 1.00 92.94 82 GLY A O 1
ATOM 672 N N . GLU A 1 83 ? -12.210 5.612 1.247 1.00 88.88 83 GLU A N 1
ATOM 673 C CA . GLU A 1 83 ? -13.076 5.401 2.417 1.00 88.88 83 GLU A CA 1
ATOM 674 C C . GLU A 1 83 ? -12.344 4.704 3.581 1.00 88.88 83 GLU A C 1
ATOM 676 O O . GLU A 1 83 ? -12.564 5.052 4.741 1.00 88.88 83 GLU A O 1
ATOM 681 N N . ALA A 1 84 ? -11.427 3.772 3.291 1.00 88.44 84 ALA A N 1
ATOM 682 C CA . ALA A 1 84 ? -10.608 3.085 4.295 1.00 88.44 84 ALA A CA 1
ATOM 683 C C . ALA A 1 84 ? -9.685 4.023 5.087 1.00 88.44 84 ALA A C 1
ATOM 685 O O . ALA A 1 84 ? -9.298 3.708 6.216 1.00 88.44 84 ALA A O 1
ATOM 686 N N . LEU A 1 85 ? -9.294 5.142 4.474 1.00 91.31 85 LEU A N 1
ATOM 687 C CA . LEU A 1 85 ? -8.336 6.097 5.020 1.00 91.31 85 LEU A CA 1
ATOM 688 C C . LEU A 1 85 ? -9.005 7.180 5.870 1.00 91.31 85 LEU A C 1
ATOM 690 O O . LEU A 1 85 ? -8.287 7.885 6.576 1.00 91.31 85 LEU A O 1
ATOM 694 N N . ARG A 1 86 ? -10.341 7.281 5.857 1.00 87.50 86 ARG A N 1
ATOM 695 C CA . ARG A 1 86 ? -11.139 8.226 6.665 1.00 87.50 86 ARG A CA 1
ATOM 696 C C . ARG A 1 86 ? -10.956 7.993 8.177 1.00 87.50 86 ARG A C 1
ATOM 698 O O . ARG A 1 86 ? -10.515 6.902 8.570 1.00 87.50 86 ARG A O 1
ATOM 705 N N . PRO A 1 87 ? -11.248 9.003 9.024 1.00 82.06 87 PRO A N 1
ATOM 706 C CA . PRO A 1 87 ? -11.185 8.820 10.466 1.00 82.06 87 PRO A CA 1
ATOM 707 C C . PRO A 1 87 ? -12.312 7.887 10.917 1.00 82.06 87 PRO A C 1
ATOM 709 O O . PRO A 1 87 ? -13.347 7.763 10.256 1.00 82.06 87 PRO A O 1
ATOM 712 N N . ILE A 1 88 ? -12.094 7.201 12.033 1.00 75.19 88 ILE A N 1
ATOM 713 C CA . ILE A 1 88 ? -13.022 6.221 12.594 1.00 75.19 88 ILE A CA 1
ATOM 714 C C . ILE A 1 88 ? -13.158 6.491 14.091 1.00 75.19 88 ILE A C 1
ATOM 716 O O . ILE A 1 88 ? -12.168 6.512 14.823 1.00 75.19 88 ILE A O 1
ATOM 720 N N . VAL A 1 89 ? -14.400 6.634 14.548 1.00 70.19 89 VAL A N 1
ATOM 721 C CA . VAL A 1 89 ? -14.751 6.740 15.969 1.00 70.19 89 VAL A CA 1
ATOM 722 C C . VAL A 1 89 ? -15.388 5.425 16.403 1.00 70.19 89 VAL A C 1
ATOM 724 O O . VAL A 1 89 ? -16.260 4.897 15.714 1.00 70.19 89 VAL A O 1
ATOM 727 N N . TYR A 1 90 ? -14.938 4.858 17.519 1.00 64.44 90 TYR A N 1
ATOM 728 C CA . TYR A 1 90 ? -15.474 3.595 18.028 1.00 64.44 90 TYR A CA 1
ATOM 729 C C . TYR A 1 90 ? -15.427 3.525 19.551 1.00 64.44 90 TYR A C 1
ATOM 731 O O . TYR A 1 90 ? -14.544 4.084 20.187 1.00 64.44 90 TYR A O 1
ATOM 739 N N . GLN A 1 91 ? -16.366 2.799 20.153 1.00 60.25 91 GLN A N 1
ATOM 740 C CA . GLN A 1 91 ? -16.411 2.587 21.600 1.00 60.25 91 GLN A CA 1
ATOM 741 C C . GLN A 1 91 ? -15.588 1.361 22.011 1.00 60.25 91 GLN A C 1
ATOM 743 O O . GLN A 1 91 ? -15.560 0.341 21.317 1.00 60.25 91 GLN A O 1
ATOM 748 N N . THR A 1 92 ? -14.930 1.453 23.165 1.00 58.84 92 THR A N 1
ATOM 749 C CA . THR A 1 92 ? -14.224 0.348 23.822 1.00 58.84 92 THR A CA 1
ATOM 750 C C . THR A 1 92 ? -14.707 0.197 25.259 1.00 58.84 92 THR A C 1
ATOM 752 O O . THR A 1 92 ? -14.927 1.185 25.952 1.00 58.84 92 THR A O 1
ATOM 755 N N . GLU A 1 93 ? -14.815 -1.041 25.741 1.00 44.62 93 GLU A N 1
ATOM 756 C CA . GLU A 1 93 ? -15.298 -1.332 27.103 1.00 44.62 93 GLU A CA 1
ATOM 757 C C . GLU A 1 93 ? -14.387 -0.743 28.193 1.00 44.62 93 GLU A C 1
ATOM 759 O O . GLU A 1 93 ? -14.850 -0.349 29.257 1.00 44.62 93 GLU A O 1
ATOM 764 N N . THR A 1 94 ? -13.079 -0.670 27.929 1.00 53.47 94 THR A N 1
ATOM 765 C CA . THR A 1 94 ? -12.072 -0.277 28.928 1.00 53.47 94 THR A CA 1
ATOM 766 C C . THR A 1 94 ? -11.670 1.189 28.860 1.00 53.47 94 THR A C 1
ATOM 768 O O . THR A 1 94 ? -11.218 1.737 29.863 1.00 53.47 94 THR A O 1
ATOM 771 N N . ARG A 1 95 ? -11.776 1.822 27.688 1.00 53.34 95 ARG A N 1
ATOM 772 C CA . ARG A 1 95 ? -11.284 3.189 27.457 1.00 53.34 95 ARG A CA 1
ATOM 773 C C . ARG A 1 95 ? -12.353 4.130 26.900 1.00 53.34 95 ARG A C 1
ATOM 775 O O . ARG A 1 95 ? -12.031 5.272 26.592 1.00 53.34 95 ARG A O 1
ATOM 782 N N . GLY A 1 96 ? -13.603 3.672 26.798 1.00 67.75 96 GLY A N 1
ATOM 783 C CA . GLY A 1 96 ? -14.705 4.449 26.238 1.00 67.75 96 GLY A CA 1
ATOM 784 C C . GLY A 1 96 ? -14.489 4.742 24.758 1.00 67.75 96 GLY A C 1
ATOM 785 O O . GLY A 1 96 ? -13.917 3.922 24.031 1.00 67.75 96 GLY A O 1
ATOM 786 N N . GLU A 1 97 ? -14.930 5.914 24.318 1.00 70.31 97 GLU A N 1
ATOM 787 C CA . GLU A 1 97 ? -14.798 6.363 22.937 1.00 70.31 97 GLU A CA 1
ATOM 788 C C . GLU A 1 97 ? -13.327 6.502 22.539 1.00 70.31 97 GLU A C 1
ATOM 790 O O . GLU A 1 97 ? -12.522 7.084 23.262 1.00 70.31 97 GLU A O 1
ATOM 795 N N . GLN A 1 98 ? -12.961 5.943 21.396 1.00 69.00 98 GLN A N 1
ATOM 796 C CA . GLN A 1 98 ? -11.636 6.019 20.806 1.00 69.00 98 GLN A CA 1
ATOM 797 C C . GLN A 1 98 ? -11.747 6.658 19.431 1.00 69.00 98 GLN A C 1
ATOM 799 O O . GLN A 1 98 ? -12.637 6.324 18.646 1.00 69.00 98 GLN A O 1
ATOM 804 N N . HIS A 1 99 ? -10.805 7.552 19.146 1.00 73.69 99 HIS A N 1
ATOM 805 C CA . HIS A 1 99 ? -10.731 8.281 17.891 1.00 73.69 99 HIS A CA 1
ATOM 806 C C . HIS A 1 99 ? -9.462 7.856 17.162 1.00 73.69 99 HIS A C 1
ATOM 808 O O . HIS A 1 99 ? -8.337 8.066 17.626 1.00 73.69 99 HIS A O 1
ATOM 814 N N . GLU A 1 100 ? -9.642 7.208 16.019 1.00 80.62 100 GLU A N 1
ATOM 815 C CA . GLU A 1 100 ? -8.572 6.941 15.072 1.00 80.62 100 GLU A CA 1
ATOM 816 C C . GLU A 1 100 ? -8.681 7.972 13.948 1.00 80.62 100 GLU A C 1
ATOM 818 O O . GLU A 1 100 ? -9.654 7.968 13.196 1.00 80.62 100 GLU A O 1
ATOM 823 N N . GLY A 1 101 ? -7.703 8.873 13.856 1.00 83.75 101 GLY A N 1
ATOM 824 C CA . GLY A 1 101 ? -7.680 9.907 12.824 1.00 83.75 101 GLY A CA 1
ATOM 825 C C . GLY A 1 101 ? -7.562 9.333 11.412 1.00 83.75 101 GLY A C 1
ATOM 826 O O . GLY A 1 101 ? -7.234 8.157 11.205 1.00 83.75 101 GLY A O 1
ATOM 827 N N . GLU A 1 102 ? -7.815 10.176 10.418 1.00 89.12 102 GLU A N 1
ATOM 828 C CA . GLU A 1 102 ? -7.584 9.821 9.029 1.00 89.12 102 GLU A CA 1
ATOM 829 C C . GLU A 1 102 ? -6.109 9.486 8.771 1.00 89.12 102 GLU A C 1
ATOM 831 O O . GLU A 1 102 ? -5.199 9.896 9.494 1.00 89.12 102 GLU A O 1
ATOM 836 N N . ALA A 1 103 ? -5.854 8.701 7.725 1.00 92.00 103 ALA A N 1
ATOM 837 C CA . ALA A 1 103 ? -4.500 8.571 7.211 1.00 92.00 103 ALA A CA 1
ATOM 838 C C . ALA A 1 103 ? -4.164 9.827 6.403 1.00 92.00 103 ALA A C 1
ATOM 840 O O . ALA A 1 103 ? -4.963 10.241 5.574 1.00 92.00 103 ALA A O 1
ATOM 841 N N . ILE A 1 104 ? -2.982 10.391 6.593 1.00 93.56 104 ILE A N 1
ATOM 842 C CA . ILE A 1 104 ? -2.522 11.630 5.975 1.00 93.56 104 ILE A CA 1
ATOM 843 C C . ILE A 1 104 ? -1.603 11.303 4.791 1.00 93.56 104 ILE A C 1
ATOM 845 O O . ILE A 1 104 ? -0.712 10.457 4.946 1.00 93.56 104 ILE A O 1
ATOM 849 N N . PRO A 1 105 ? -1.787 11.930 3.615 1.00 95.25 105 PRO A N 1
ATOM 850 C CA . PRO A 1 105 ? -0.922 11.696 2.471 1.00 95.25 105 PRO A CA 1
ATOM 851 C C . PRO A 1 105 ? 0.469 12.289 2.710 1.00 95.25 105 PRO A C 1
ATOM 853 O O . PRO A 1 105 ? 0.617 13.409 3.181 1.00 95.25 105 PRO A O 1
ATOM 856 N N . ALA A 1 106 ? 1.498 11.535 2.343 1.00 96.31 106 ALA A N 1
ATOM 857 C CA . ALA A 1 106 ? 2.906 11.916 2.427 1.00 96.31 106 ALA A CA 1
ATOM 858 C C . ALA A 1 106 ? 3.616 11.896 1.072 1.00 96.31 106 ALA A C 1
ATOM 860 O O . ALA A 1 106 ? 4.786 12.258 0.986 1.00 96.31 106 ALA A O 1
ATOM 861 N N . GLY A 1 107 ? 2.955 11.464 0.004 1.00 97.00 107 GLY A N 1
ATOM 862 C CA . GLY A 1 107 ? 3.540 11.536 -1.324 1.00 97.00 107 GLY A CA 1
ATOM 863 C C . GLY A 1 107 ? 2.600 11.025 -2.397 1.00 97.00 107 GLY A C 1
ATOM 864 O O . GLY A 1 107 ? 1.878 10.051 -2.190 1.00 97.00 107 GLY A O 1
ATOM 865 N N . ILE A 1 108 ? 2.643 11.678 -3.549 1.00 97.25 108 ILE A N 1
ATOM 866 C CA . ILE A 1 108 ? 1.868 11.349 -4.738 1.00 97.25 108 ILE A CA 1
ATOM 867 C C . ILE A 1 108 ? 2.841 11.185 -5.895 1.00 97.25 108 ILE A C 1
ATOM 869 O O . ILE A 1 108 ? 3.742 12.005 -6.066 1.00 97.25 108 ILE A O 1
ATOM 873 N N . GLY A 1 109 ? 2.655 10.159 -6.718 1.00 97.88 109 GLY A N 1
ATOM 874 C CA . GLY A 1 109 ? 3.504 9.935 -7.875 1.00 97.88 109 GLY A CA 1
ATOM 875 C C . GLY A 1 109 ? 2.948 8.923 -8.861 1.00 97.88 109 GLY A C 1
ATOM 876 O O . GLY A 1 109 ? 1.805 8.475 -8.774 1.00 97.88 109 GLY A O 1
ATOM 877 N N . ARG A 1 110 ? 3.805 8.533 -9.800 1.00 98.56 110 ARG A N 1
ATOM 878 C CA . ARG A 1 110 ? 3.551 7.447 -10.751 1.00 98.56 110 ARG A CA 1
ATOM 879 C C . ARG A 1 110 ? 4.490 6.288 -10.461 1.00 98.56 110 ARG A C 1
ATOM 881 O O . ARG A 1 110 ? 5.627 6.506 -10.036 1.00 98.56 110 ARG A O 1
ATOM 888 N N . TYR A 1 111 ? 4.025 5.068 -10.693 1.00 98.56 111 TYR A N 1
ATOM 889 C CA . TYR A 1 111 ? 4.823 3.858 -10.534 1.00 98.56 111 TYR A CA 1
ATOM 890 C C . TYR A 1 111 ? 4.799 2.985 -11.782 1.00 98.56 111 TYR A C 1
ATOM 892 O O . TYR A 1 111 ? 3.906 3.085 -12.622 1.00 98.56 111 TYR A O 1
ATOM 900 N N . ALA A 1 112 ? 5.778 2.090 -11.856 1.00 98.25 112 ALA A N 1
ATOM 901 C CA . ALA A 1 112 ? 5.793 0.966 -12.771 1.00 98.25 112 ALA A CA 1
ATOM 902 C C . ALA A 1 112 ? 6.281 -0.302 -12.067 1.00 98.25 112 ALA A C 1
ATOM 904 O O . ALA A 1 112 ? 7.227 -0.276 -11.273 1.00 98.25 112 ALA A O 1
ATOM 905 N N . LEU A 1 113 ? 5.666 -1.426 -12.421 1.00 98.19 113 LEU A N 1
ATOM 906 C CA . LEU A 1 113 ? 6.218 -2.758 -12.229 1.00 98.19 113 LEU A CA 1
ATOM 907 C C . LEU A 1 113 ? 6.896 -3.187 -13.523 1.00 98.19 113 LEU A C 1
ATOM 909 O O . LEU A 1 113 ? 6.278 -3.177 -14.589 1.00 98.19 113 LEU A O 1
ATOM 913 N N . PHE A 1 114 ? 8.162 -3.576 -13.442 1.00 97.12 114 PHE A N 1
ATOM 914 C CA . PHE A 1 114 ? 8.919 -3.983 -14.621 1.00 97.12 114 PHE A CA 1
ATOM 915 C C . PHE A 1 114 ? 9.952 -5.056 -14.302 1.00 97.12 114 PHE A C 1
ATOM 917 O O . PHE A 1 114 ? 10.531 -5.099 -13.217 1.00 97.12 114 PHE A O 1
ATOM 924 N N . GLU A 1 115 ? 10.209 -5.923 -15.272 1.00 95.81 115 GLU A N 1
ATOM 925 C CA . GLU A 1 115 ? 11.260 -6.928 -15.188 1.00 95.81 115 GLU A CA 1
ATOM 926 C C . GLU A 1 115 ? 12.590 -6.342 -15.672 1.00 95.81 115 GLU A C 1
ATOM 928 O O . GLU A 1 115 ? 12.671 -5.753 -16.755 1.00 95.81 115 GLU A O 1
ATOM 933 N N . ARG A 1 116 ? 13.657 -6.532 -14.888 1.00 90.12 116 ARG A N 1
ATOM 934 C CA . ARG A 1 116 ? 15.020 -6.166 -15.287 1.00 90.12 116 ARG A CA 1
ATOM 935 C C . ARG A 1 116 ? 16.049 -7.080 -14.637 1.00 90.12 116 ARG A C 1
ATOM 937 O O . ARG A 1 116 ? 16.114 -7.180 -13.416 1.00 90.12 116 ARG A O 1
ATOM 944 N N . LYS A 1 117 ? 16.937 -7.660 -15.454 1.00 88.12 117 LYS A N 1
ATOM 945 C CA . LYS A 1 117 ? 18.020 -8.562 -15.005 1.00 88.12 117 LYS A CA 1
ATOM 946 C C . LYS A 1 117 ? 17.498 -9.744 -14.161 1.00 88.12 117 LYS A C 1
ATOM 948 O O . LYS A 1 117 ? 18.124 -10.120 -13.176 1.00 88.12 117 LYS A O 1
ATOM 953 N N . GLY A 1 118 ? 16.350 -10.310 -14.544 1.00 90.25 118 GLY A N 1
ATOM 954 C CA . GLY A 1 118 ? 15.769 -11.493 -13.899 1.00 90.25 118 GLY A CA 1
ATOM 955 C C . GLY A 1 118 ? 15.071 -11.241 -12.557 1.00 90.25 118 GLY A C 1
ATOM 956 O O . GLY A 1 118 ? 14.733 -12.205 -11.872 1.00 90.25 118 GLY A O 1
ATOM 957 N N . SER A 1 119 ? 14.841 -9.982 -12.168 1.00 93.38 119 SER A N 1
ATOM 958 C CA . SER A 1 119 ? 13.993 -9.623 -11.027 1.00 93.38 119 SER A CA 1
ATOM 959 C C . SER A 1 119 ? 12.908 -8.627 -11.423 1.00 93.38 119 SER A C 1
ATOM 961 O O . SER A 1 119 ? 13.105 -7.811 -12.330 1.00 93.38 119 SER A O 1
ATOM 963 N N . THR A 1 120 ? 11.768 -8.679 -10.731 1.00 97.00 120 THR A N 1
ATOM 964 C CA . THR A 1 120 ? 10.747 -7.633 -10.851 1.00 97.00 120 THR A CA 1
ATOM 965 C C . THR A 1 120 ? 11.101 -6.463 -9.946 1.00 97.00 120 THR A C 1
ATOM 967 O O . THR A 1 120 ? 11.583 -6.636 -8.822 1.00 97.00 120 THR A O 1
ATOM 970 N N . ARG A 1 121 ? 10.861 -5.255 -10.445 1.00 96.25 121 ARG A N 1
ATOM 971 C CA . ARG A 1 121 ? 11.101 -4.004 -9.741 1.00 96.25 121 ARG A CA 1
ATOM 972 C C . ARG A 1 121 ? 9.816 -3.204 -9.622 1.00 96.25 121 ARG A C 1
ATOM 974 O O . ARG A 1 121 ? 9.061 -3.134 -10.584 1.00 96.25 121 ARG A O 1
ATOM 981 N N . LEU A 1 122 ? 9.620 -2.585 -8.464 1.00 97.75 122 LEU A N 1
ATOM 982 C CA . LEU A 1 122 ? 8.699 -1.476 -8.257 1.00 97.75 122 LEU A CA 1
ATOM 983 C C . LEU A 1 122 ? 9.512 -0.188 -8.372 1.00 97.75 122 LEU A C 1
ATOM 985 O O . LEU A 1 122 ? 10.346 0.101 -7.515 1.00 97.75 122 LEU A O 1
ATOM 989 N N . GLY A 1 123 ? 9.327 0.538 -9.468 1.00 97.25 123 GLY A N 1
ATOM 990 C CA . GLY A 1 123 ? 9.886 1.872 -9.651 1.00 97.25 123 GLY A CA 1
ATOM 991 C C . GLY A 1 123 ? 8.820 2.929 -9.435 1.00 97.25 123 GLY A C 1
ATOM 992 O O . GLY A 1 123 ? 7.685 2.719 -9.850 1.00 97.25 123 GLY A O 1
ATOM 993 N N . TYR A 1 124 ? 9.172 4.056 -8.828 1.00 97.94 124 TYR A N 1
ATOM 994 C CA . TYR A 1 124 ? 8.269 5.197 -8.725 1.00 97.94 124 TYR A CA 1
ATOM 995 C C . TYR A 1 124 ? 8.994 6.535 -8.848 1.00 97.94 124 TYR A C 1
ATOM 997 O O . TYR A 1 124 ? 10.198 6.621 -8.593 1.00 97.94 124 TYR A O 1
ATOM 1005 N N . ARG A 1 125 ? 8.234 7.575 -9.201 1.00 97.69 125 ARG A N 1
ATOM 1006 C CA . ARG A 1 125 ? 8.649 8.980 -9.169 1.00 97.69 125 ARG A CA 1
ATOM 1007 C C . ARG A 1 125 ? 7.539 9.833 -8.574 1.00 97.69 125 ARG A C 1
ATOM 1009 O O . ARG A 1 125 ? 6.395 9.745 -9.022 1.00 97.69 125 ARG A O 1
ATOM 1016 N N . LEU A 1 126 ? 7.887 10.642 -7.581 1.00 97.06 126 LEU A N 1
ATOM 1017 C CA . LEU A 1 126 ? 6.982 11.596 -6.964 1.00 97.06 126 LEU A CA 1
ATOM 1018 C C . LEU A 1 126 ? 6.690 12.758 -7.910 1.00 97.06 126 LEU A C 1
ATOM 1020 O O . LEU A 1 126 ? 7.551 13.246 -8.637 1.00 97.06 126 LEU A O 1
ATOM 1024 N N . THR A 1 127 ? 5.446 13.203 -7.860 1.00 96.00 127 THR A N 1
ATOM 1025 C CA . THR A 1 127 ? 5.000 14.509 -8.334 1.00 96.00 127 THR A CA 1
ATOM 1026 C C . THR A 1 127 ? 4.905 15.483 -7.161 1.00 96.00 127 THR A C 1
ATOM 1028 O O . THR A 1 127 ? 5.227 16.653 -7.333 1.00 96.00 127 THR A O 1
ATOM 1031 N N . GLN A 1 128 ? 4.498 15.011 -5.974 1.00 94.81 128 GLN A N 1
ATOM 1032 C CA . GLN A 1 128 ? 4.402 15.823 -4.757 1.00 94.81 128 GLN A CA 1
ATOM 1033 C C . GLN A 1 128 ? 4.824 15.024 -3.505 1.00 94.81 128 GLN A C 1
ATOM 1035 O O . GLN A 1 128 ? 4.471 13.846 -3.410 1.00 94.81 128 GLN A O 1
ATOM 1040 N N . PRO A 1 129 ? 5.538 15.641 -2.544 1.00 94.12 129 PRO A N 1
ATOM 1041 C CA . PRO A 1 129 ? 6.252 16.908 -2.719 1.00 94.12 129 PRO A CA 1
ATOM 1042 C C . PRO A 1 129 ? 7.372 16.749 -3.761 1.00 94.12 129 PRO A C 1
ATOM 1044 O O . PRO A 1 129 ? 7.918 15.660 -3.934 1.00 94.12 129 PRO A O 1
ATOM 1047 N N . GLU A 1 130 ? 7.724 17.830 -4.459 1.00 87.81 130 GLU A N 1
ATOM 1048 C CA . GLU A 1 130 ? 8.831 17.804 -5.430 1.00 87.81 130 GLU A CA 1
ATOM 1049 C C . GLU A 1 130 ? 10.165 17.494 -4.733 1.00 87.81 130 GLU A C 1
ATOM 1051 O O . GLU A 1 130 ? 10.980 16.710 -5.219 1.00 87.81 130 GLU A O 1
ATOM 1056 N N . THR A 1 131 ? 10.361 18.068 -3.543 1.00 91.56 131 THR A N 1
ATOM 1057 C CA . THR A 1 131 ? 11.508 17.791 -2.679 1.00 91.56 131 THR A CA 1
ATOM 1058 C C . THR A 1 131 ? 11.034 17.145 -1.377 1.00 91.56 131 THR A C 1
ATOM 1060 O O . THR A 1 131 ? 10.326 17.791 -0.609 1.00 91.56 131 THR A O 1
ATOM 1063 N N . PRO A 1 132 ? 11.437 15.895 -1.084 1.00 94.75 132 PRO A N 1
ATOM 1064 C CA . PRO A 1 132 ? 11.153 15.233 0.186 1.00 94.75 132 PRO A CA 1
ATOM 1065 C C . PRO A 1 132 ? 11.606 16.040 1.412 1.00 94.75 132 PRO A C 1
ATOM 1067 O O . PRO A 1 132 ? 12.797 16.346 1.568 1.00 94.75 132 PRO A O 1
ATOM 1070 N N . GLY A 1 133 ? 10.663 16.330 2.308 1.00 94.88 133 GLY A N 1
ATOM 1071 C CA . GLY A 1 133 ? 10.892 16.976 3.598 1.00 94.88 133 GLY A CA 1
ATOM 1072 C C . GLY A 1 133 ? 11.072 15.973 4.745 1.00 94.88 133 GLY A C 1
ATOM 1073 O O . GLY A 1 133 ? 11.361 14.791 4.505 1.00 94.88 133 GLY A O 1
ATOM 1074 N N . PRO A 1 134 ? 10.978 16.428 6.006 1.00 94.00 134 PRO A N 1
ATOM 1075 C CA . PRO A 1 134 ? 11.158 15.578 7.182 1.00 94.00 134 PRO A CA 1
ATOM 1076 C C . PRO A 1 134 ? 10.239 14.353 7.235 1.00 94.00 134 PRO A C 1
ATOM 1078 O O . PRO A 1 134 ? 10.727 13.264 7.543 1.00 94.00 134 PRO A O 1
ATOM 1081 N N . ALA A 1 135 ? 8.960 14.484 6.867 1.00 93.94 135 ALA A N 1
ATOM 1082 C CA . ALA A 1 135 ? 8.016 13.368 6.863 1.00 93.94 135 ALA A CA 1
ATOM 1083 C C . ALA A 1 135 ? 8.431 12.281 5.866 1.00 93.94 135 ALA A C 1
ATOM 1085 O O . ALA A 1 135 ? 8.527 11.106 6.219 1.00 93.94 135 ALA A O 1
ATOM 1086 N N . GLN A 1 136 ? 8.757 12.665 4.628 1.00 96.38 136 GLN A N 1
ATOM 1087 C CA . GLN A 1 136 ? 9.188 11.714 3.601 1.00 96.38 136 GLN A CA 1
ATOM 1088 C C . GLN A 1 136 ? 10.502 11.033 3.982 1.00 96.38 136 GLN A C 1
ATOM 1090 O O . GLN A 1 136 ? 10.616 9.816 3.845 1.00 96.38 136 GLN A O 1
ATOM 1095 N N . LYS A 1 137 ? 11.471 11.789 4.514 1.00 94.31 137 LYS A N 1
ATOM 1096 C CA . LYS A 1 137 ? 12.753 11.242 4.987 1.00 94.31 137 LYS A CA 1
ATOM 1097 C C . LYS A 1 137 ? 12.550 10.225 6.106 1.00 94.31 137 LYS A C 1
ATOM 1099 O O . LYS A 1 137 ? 13.141 9.155 6.053 1.00 94.31 137 LYS A O 1
ATOM 1104 N N . ALA A 1 138 ? 11.688 10.530 7.074 1.00 94.06 138 ALA A N 1
ATOM 1105 C CA . ALA A 1 138 ? 11.370 9.636 8.184 1.00 94.06 138 ALA A CA 1
ATOM 1106 C C . ALA A 1 138 ? 10.580 8.382 7.769 1.00 94.06 138 ALA A C 1
ATOM 1108 O O . ALA A 1 138 ? 10.536 7.432 8.544 1.00 94.06 138 ALA A O 1
ATOM 1109 N N . LEU A 1 139 ? 9.967 8.371 6.580 1.00 95.31 139 LEU A N 1
ATOM 1110 C CA . LEU A 1 139 ? 9.256 7.227 5.989 1.00 95.31 139 LEU A CA 1
ATOM 1111 C C . LEU A 1 139 ? 10.080 6.501 4.904 1.00 95.31 139 LEU A C 1
ATOM 1113 O O . LEU A 1 139 ? 9.624 5.503 4.341 1.00 95.31 139 LEU A O 1
ATOM 1117 N N . GLY A 1 140 ? 11.285 6.983 4.588 1.00 94.69 140 GLY A N 1
ATOM 1118 C CA . GLY A 1 140 ? 12.155 6.408 3.556 1.00 94.69 140 GLY A CA 1
ATOM 1119 C C . GLY A 1 140 ? 11.705 6.705 2.124 1.00 94.69 140 GLY A C 1
ATOM 1120 O O . GLY A 1 140 ? 12.105 6.014 1.187 1.00 94.69 140 GLY A O 1
ATOM 1121 N N . ILE A 1 141 ? 10.853 7.712 1.930 1.00 96.19 141 ILE A N 1
ATOM 1122 C CA . ILE A 1 141 ? 10.330 8.090 0.619 1.00 96.19 141 ILE A CA 1
ATOM 1123 C C . ILE A 1 141 ? 11.349 9.000 -0.079 1.00 96.19 141 ILE A C 1
ATOM 1125 O O . ILE A 1 141 ? 11.585 10.142 0.315 1.00 96.19 141 ILE A O 1
ATOM 1129 N N . LEU A 1 142 ? 11.949 8.485 -1.149 1.00 94.88 142 LEU A N 1
ATOM 1130 C CA . LEU A 1 142 ? 12.829 9.234 -2.053 1.00 94.88 142 LEU A CA 1
ATOM 1131 C C . LEU A 1 142 ? 12.027 9.941 -3.166 1.00 94.88 142 LEU A C 1
ATOM 1133 O O . LEU A 1 142 ? 10.912 9.498 -3.442 1.00 94.88 142 LEU A O 1
ATOM 1137 N N . PRO A 1 143 ? 12.580 10.969 -3.852 1.00 95.38 143 PRO A N 1
ATOM 1138 C CA . PRO A 1 143 ? 11.901 11.632 -4.977 1.00 95.38 143 PRO A CA 1
ATOM 1139 C C . PRO A 1 143 ? 11.599 10.657 -6.119 1.00 95.38 143 PRO A C 1
ATOM 1141 O O . PRO A 1 143 ? 10.549 10.702 -6.750 1.00 95.38 143 PRO A O 1
ATOM 1144 N N . GLU A 1 144 ? 12.516 9.729 -6.360 1.00 95.06 144 GLU A N 1
ATOM 1145 C CA . GLU A 1 144 ? 12.309 8.561 -7.199 1.00 95.06 144 GLU A CA 1
ATOM 1146 C C . GLU A 1 144 ? 13.121 7.393 -6.649 1.00 95.06 144 GLU A C 1
ATOM 1148 O O . GLU A 1 144 ? 14.147 7.577 -5.987 1.00 95.06 144 GLU A O 1
ATOM 1153 N N . SER A 1 145 ? 12.659 6.172 -6.897 1.00 93.00 145 SER A N 1
ATOM 1154 C CA . SER A 1 145 ? 13.431 4.986 -6.545 1.00 93.00 145 SER A CA 1
ATOM 1155 C C . SER A 1 145 ? 13.018 3.761 -7.345 1.00 93.00 145 SER A C 1
ATOM 1157 O O . SER A 1 145 ? 11.944 3.708 -7.942 1.00 93.00 145 SER A O 1
ATOM 1159 N N . SER A 1 146 ? 13.883 2.752 -7.322 1.00 93.12 146 SER A N 1
ATOM 1160 C CA . SER A 1 146 ? 13.607 1.397 -7.768 1.00 93.12 146 SER A CA 1
ATOM 1161 C C . SER A 1 146 ? 13.877 0.426 -6.623 1.00 93.12 146 SER A C 1
ATOM 1163 O O . SER A 1 146 ? 14.975 0.395 -6.062 1.00 93.12 146 SER A O 1
ATOM 1165 N N . LEU A 1 147 ? 12.877 -0.392 -6.310 1.00 94.19 147 LEU A N 1
ATOM 1166 C CA . LEU A 1 147 ? 12.907 -1.435 -5.291 1.00 94.19 147 LEU A CA 1
ATOM 1167 C C . LEU A 1 147 ? 12.738 -2.792 -5.975 1.00 94.19 147 LEU A C 1
ATOM 1169 O O . LEU A 1 147 ? 11.908 -2.929 -6.871 1.00 94.19 147 LEU A O 1
ATOM 1173 N N . VAL A 1 148 ? 13.494 -3.811 -5.571 1.00 95.00 148 VAL A N 1
ATOM 1174 C CA . VAL A 1 148 ? 13.175 -5.192 -5.963 1.00 95.00 148 VAL A CA 1
ATOM 1175 C C . VAL A 1 148 ? 11.940 -5.626 -5.182 1.00 95.00 148 VAL A C 1
ATOM 1177 O O . VAL A 1 148 ? 11.897 -5.454 -3.964 1.00 95.00 148 VAL A O 1
ATOM 1180 N N . ILE A 1 149 ? 10.955 -6.188 -5.882 1.00 97.38 149 ILE A N 1
ATOM 1181 C CA . ILE A 1 149 ? 9.694 -6.664 -5.308 1.00 97.38 149 ILE A CA 1
ATOM 1182 C C . ILE A 1 149 ? 9.549 -8.166 -5.548 1.00 97.38 149 ILE A C 1
ATOM 1184 O O . ILE A 1 149 ? 9.726 -8.663 -6.662 1.00 97.38 149 ILE A O 1
ATOM 1188 N N . SER A 1 150 ? 9.214 -8.894 -4.488 1.00 97.19 150 SER A N 1
ATOM 1189 C CA . SER A 1 150 ? 8.938 -10.329 -4.548 1.00 97.19 150 SER A CA 1
ATOM 1190 C C . SER A 1 150 ? 7.738 -10.687 -3.684 1.00 97.19 150 SER A C 1
ATOM 1192 O O . SER A 1 150 ? 7.493 -10.039 -2.668 1.00 97.19 150 SER A O 1
ATOM 1194 N N . VAL A 1 151 ? 6.995 -11.713 -4.091 1.00 97.62 151 VAL A N 1
ATOM 1195 C CA . VAL A 1 151 ? 5.815 -12.214 -3.376 1.00 97.62 151 VAL A CA 1
ATOM 1196 C C . VAL A 1 151 ? 6.220 -13.422 -2.549 1.00 97.62 151 VAL A C 1
ATOM 1198 O O . VAL A 1 151 ? 6.886 -14.333 -3.053 1.00 97.62 151 VAL A O 1
ATOM 1201 N N . ARG A 1 152 ? 5.825 -13.431 -1.276 1.00 96.06 152 ARG A N 1
ATOM 1202 C CA . ARG A 1 152 ? 5.994 -14.576 -0.383 1.00 96.06 152 ARG A CA 1
ATOM 1203 C C . ARG A 1 152 ? 5.068 -15.702 -0.824 1.00 96.06 152 ARG A C 1
ATOM 1205 O O . ARG A 1 152 ? 3.890 -15.472 -1.077 1.00 96.06 152 ARG A O 1
ATOM 1212 N N . ASN A 1 153 ? 5.583 -16.924 -0.825 1.00 96.06 153 ASN A N 1
ATOM 1213 C CA . ASN A 1 153 ? 4.744 -18.110 -0.905 1.00 96.06 153 ASN A CA 1
ATOM 1214 C C . ASN A 1 153 ? 3.954 -18.286 0.409 1.00 96.06 153 ASN A C 1
ATOM 1216 O O . ASN A 1 153 ? 4.585 -18.432 1.464 1.00 96.06 153 ASN A O 1
ATOM 1220 N N . PRO A 1 154 ? 2.608 -18.290 0.373 1.00 94.06 154 PRO A N 1
ATOM 1221 C CA . PRO A 1 154 ? 1.792 -18.412 1.579 1.00 94.06 154 PRO A CA 1
ATOM 1222 C C . PRO A 1 154 ? 1.854 -19.799 2.240 1.00 94.06 154 PRO A C 1
ATOM 1224 O O . PRO A 1 154 ? 1.535 -19.927 3.425 1.00 94.06 154 PRO A O 1
ATOM 1227 N N . ASP A 1 155 ? 2.319 -20.829 1.529 1.00 91.69 155 A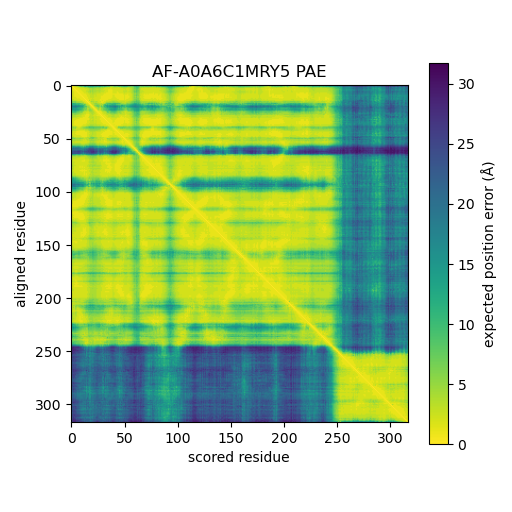SP A N 1
ATOM 1228 C CA . ASP A 1 155 ? 2.461 -22.190 2.065 1.00 91.69 155 ASP A CA 1
ATOM 1229 C C . ASP A 1 155 ? 3.778 -22.402 2.817 1.00 91.69 155 ASP A C 1
ATOM 1231 O O . ASP A 1 155 ? 3.940 -23.393 3.526 1.00 91.69 155 ASP A O 1
ATOM 1235 N N . VAL A 1 156 ? 4.721 -21.462 2.704 1.00 90.31 156 VAL A N 1
ATOM 1236 C CA . VAL A 1 156 ? 6.017 -21.545 3.382 1.00 90.31 156 VAL A CA 1
ATOM 1237 C C . VAL A 1 156 ? 6.023 -20.621 4.591 1.00 90.31 156 VAL A C 1
ATOM 1239 O O . VAL A 1 156 ? 5.873 -19.401 4.470 1.00 90.31 156 VAL A O 1
ATOM 1242 N N . GLU A 1 157 ? 6.246 -21.184 5.776 1.00 85.44 157 GLU A N 1
ATOM 1243 C CA . GLU A 1 157 ? 6.394 -20.404 7.003 1.00 85.44 157 GLU A CA 1
ATOM 1244 C C . GLU A 1 157 ? 7.692 -19.586 7.003 1.00 85.44 157 GLU A C 1
ATOM 1246 O O . GLU A 1 157 ? 8.783 -20.062 6.680 1.00 85.44 157 GLU A O 1
ATOM 1251 N N . VAL A 1 158 ? 7.564 -18.305 7.347 1.00 81.88 158 VAL A N 1
ATOM 1252 C CA . VAL A 1 158 ? 8.657 -17.337 7.370 1.00 81.88 158 VAL A CA 1
ATOM 1253 C C . VAL A 1 158 ? 8.521 -16.490 8.632 1.00 81.88 158 VAL A C 1
ATOM 1255 O O . VAL A 1 158 ? 7.536 -15.765 8.751 1.00 81.88 158 VAL A O 1
ATOM 1258 N N . PRO A 1 159 ? 9.502 -16.531 9.552 1.00 83.12 159 PRO A N 1
ATOM 1259 C CA . PRO A 1 159 ? 9.492 -15.669 10.728 1.00 83.12 159 PRO A CA 1
ATOM 1260 C C . PRO A 1 159 ? 9.468 -14.182 10.357 1.00 83.12 159 PRO A C 1
ATOM 1262 O O . PRO A 1 159 ? 10.120 -13.768 9.394 1.00 83.12 159 PRO A O 1
ATOM 1265 N N . GLY A 1 160 ? 8.770 -13.378 11.162 1.00 78.81 160 GLY A N 1
ATOM 1266 C CA . GLY A 1 160 ? 8.720 -11.918 11.016 1.00 78.81 160 GLY A CA 1
ATOM 1267 C C . GLY A 1 160 ? 7.656 -11.396 10.049 1.00 78.81 160 GLY A C 1
ATOM 1268 O O . GLY A 1 160 ? 7.696 -10.219 9.701 1.00 78.81 160 GLY A O 1
ATOM 1269 N N . PHE A 1 161 ? 6.726 -12.251 9.628 1.00 80.88 161 PHE A N 1
ATOM 1270 C CA . PHE A 1 161 ? 5.571 -11.889 8.813 1.00 80.88 161 PHE A CA 1
ATOM 1271 C C . PHE A 1 161 ? 4.268 -12.243 9.541 1.00 80.88 161 PHE A C 1
ATOM 1273 O O . PHE A 1 161 ? 4.287 -13.143 10.382 1.00 80.88 161 PHE A O 1
ATOM 1280 N N . PRO A 1 162 ? 3.148 -11.580 9.206 1.00 80.25 162 PRO A N 1
ATOM 1281 C CA . PRO A 1 162 ? 1.829 -11.956 9.708 1.00 80.25 162 PRO A CA 1
ATOM 1282 C C . PRO A 1 162 ? 1.443 -13.401 9.351 1.00 80.25 162 PRO A C 1
ATOM 1284 O O . PRO A 1 162 ? 1.929 -13.961 8.359 1.00 80.25 162 PRO A O 1
ATOM 1287 N N . ASP A 1 163 ? 0.545 -13.977 10.154 1.00 80.94 163 ASP A N 1
ATOM 1288 C CA . ASP A 1 163 ? 0.012 -15.332 9.955 1.00 80.94 163 ASP A CA 1
ATOM 1289 C C .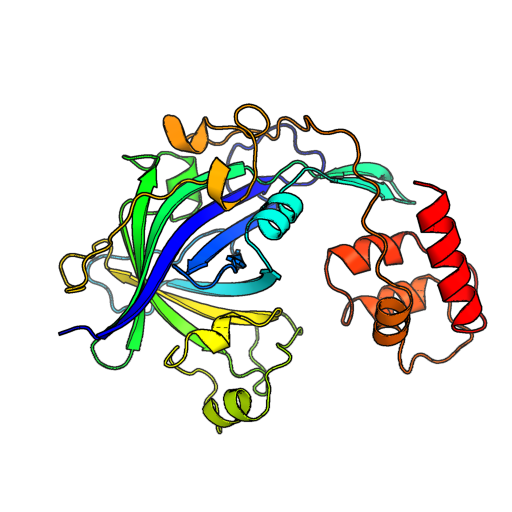 ASP A 1 163 ? -1.006 -15.396 8.801 1.00 80.94 163 ASP A C 1
ATOM 1291 O O . ASP A 1 163 ? -1.188 -16.461 8.206 1.00 80.94 163 ASP A O 1
ATOM 1295 N N . ASP A 1 164 ? -1.658 -14.273 8.479 1.00 82.31 164 ASP A N 1
ATOM 1296 C CA . ASP A 1 164 ? -2.693 -14.196 7.446 1.00 82.31 164 ASP A CA 1
ATOM 1297 C C . ASP A 1 164 ? -2.155 -14.544 6.054 1.00 82.31 164 ASP A C 1
ATOM 1299 O O . ASP A 1 164 ? -1.020 -14.209 5.695 1.00 82.31 164 ASP A O 1
ATOM 1303 N N . LYS A 1 165 ? -2.999 -15.195 5.244 1.00 88.81 165 LYS A N 1
ATOM 1304 C CA . LYS A 1 165 ? -2.637 -15.702 3.916 1.00 88.81 165 LYS A CA 1
ATOM 1305 C C . LYS A 1 165 ? -3.627 -15.233 2.847 1.00 88.81 165 LYS A C 1
ATOM 1307 O O . LYS A 1 165 ? -4.830 -15.224 3.109 1.00 88.81 165 LYS A O 1
ATOM 1312 N N . PRO A 1 166 ? -3.147 -14.901 1.638 1.00 92.88 166 PRO A N 1
ATOM 1313 C CA . PRO A 1 166 ? -4.008 -14.576 0.516 1.00 92.88 166 PRO A CA 1
ATOM 1314 C C . PRO A 1 166 ? -4.781 -15.800 0.035 1.00 92.88 166 PRO A C 1
ATOM 1316 O O . PRO A 1 166 ? -4.244 -16.905 -0.055 1.00 92.88 166 PRO A O 1
ATOM 1319 N N . ALA A 1 167 ? -6.035 -15.579 -0.344 1.00 92.00 167 ALA A N 1
ATOM 1320 C CA . ALA A 1 167 ? -6.886 -16.590 -0.960 1.00 92.00 167 ALA A CA 1
ATOM 1321 C C . ALA A 1 167 ? -6.616 -16.688 -2.473 1.00 92.00 167 ALA A C 1
ATOM 1323 O O . ALA A 1 167 ? -7.474 -16.351 -3.291 1.00 92.00 167 ALA A O 1
ATOM 1324 N N . TYR A 1 168 ? -5.407 -17.105 -2.861 1.00 96.38 168 TYR A N 1
ATOM 1325 C CA . TYR A 1 168 ? -5.067 -17.253 -4.276 1.00 96.38 168 TYR A CA 1
ATOM 1326 C C . TYR A 1 168 ? -5.877 -18.378 -4.943 1.00 96.38 168 TYR A C 1
ATOM 1328 O O . TYR A 1 168 ? -6.000 -19.467 -4.378 1.00 96.38 168 TYR A O 1
ATOM 1336 N N . PRO A 1 169 ? -6.382 -18.178 -6.178 1.00 96.62 169 PRO A N 1
ATOM 1337 C CA . PRO A 1 169 ? -6.862 -19.283 -6.993 1.00 96.62 169 PRO A CA 1
ATOM 1338 C C . PRO A 1 169 ? -5.698 -20.216 -7.341 1.00 96.62 169 PRO A C 1
ATOM 1340 O O . PRO A 1 169 ? -4.548 -19.778 -7.440 1.00 96.62 169 PRO A O 1
ATOM 1343 N N . GLN A 1 170 ? -6.009 -21.486 -7.614 1.00 95.62 170 GLN A N 1
ATOM 134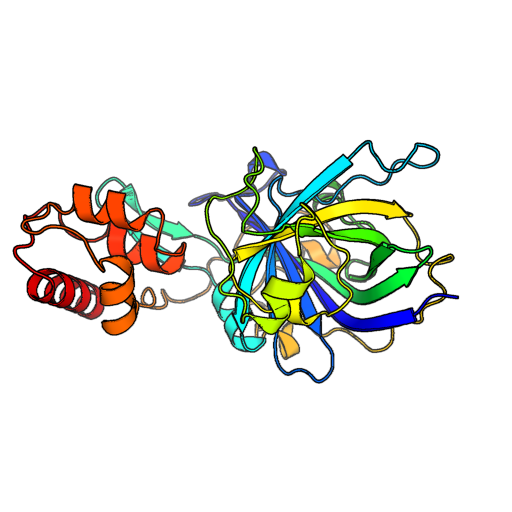4 C CA . GLN A 1 170 ? -5.003 -22.519 -7.888 1.00 95.62 170 GLN A CA 1
ATOM 1345 C C . GLN A 1 170 ? -3.994 -22.098 -8.967 1.00 95.62 170 GLN A C 1
ATOM 1347 O O . GLN A 1 170 ? -2.797 -22.288 -8.801 1.00 95.62 170 GLN A O 1
ATOM 1352 N N . SER A 1 171 ? -4.451 -21.415 -10.021 1.00 96.31 171 SER A N 1
ATOM 1353 C CA . SER A 1 171 ? -3.591 -20.938 -11.111 1.00 96.31 171 SER A CA 1
ATOM 1354 C C . SER A 1 171 ? -2.511 -19.938 -10.679 1.00 96.31 171 SER A C 1
ATOM 1356 O O . SER A 1 171 ? -1.459 -19.867 -11.315 1.00 96.31 171 SER A O 1
ATOM 1358 N N . LEU A 1 172 ? -2.750 -19.158 -9.620 1.00 97.44 172 LEU A N 1
ATOM 1359 C CA . LEU A 1 172 ? -1.738 -18.286 -9.022 1.00 97.44 172 LEU A CA 1
ATOM 1360 C C . LEU A 1 172 ? -0.912 -19.028 -7.970 1.00 97.44 172 LEU A C 1
ATOM 1362 O O . LEU A 1 172 ? 0.296 -18.814 -7.904 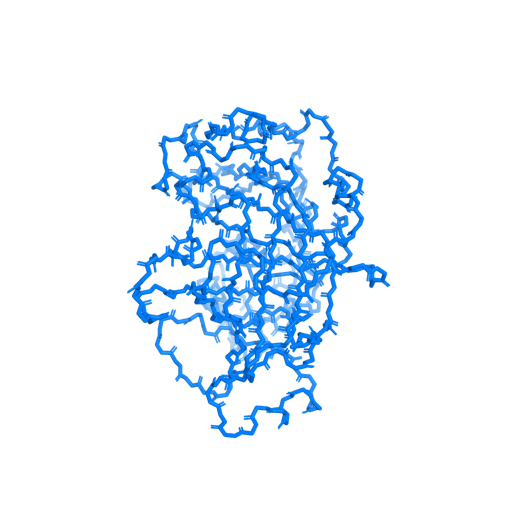1.00 97.44 172 LEU A O 1
ATOM 1366 N N . GLN A 1 173 ? -1.531 -19.930 -7.204 1.00 96.56 173 GLN A N 1
ATOM 1367 C CA . GLN A 1 173 ? -0.830 -20.755 -6.219 1.00 96.56 173 GLN A CA 1
ATOM 1368 C C . GLN A 1 173 ? 0.242 -21.645 -6.877 1.00 96.56 173 GLN A C 1
ATOM 1370 O O . GLN A 1 173 ? 1.372 -21.732 -6.394 1.00 96.56 173 GLN A O 1
ATOM 1375 N N . ASP A 1 174 ? -0.061 -22.225 -8.039 1.00 96.00 174 ASP A N 1
ATOM 1376 C CA . ASP A 1 174 ? 0.847 -23.107 -8.780 1.00 96.00 174 ASP A CA 1
ATOM 1377 C C . ASP A 1 174 ? 2.144 -22.402 -9.218 1.00 96.00 174 ASP A C 1
ATOM 1379 O O . ASP A 1 174 ? 3.189 -23.045 -9.351 1.00 96.00 174 ASP A O 1
ATOM 1383 N N . LYS A 1 175 ? 2.126 -21.069 -9.385 1.00 96.94 175 LYS A N 1
ATOM 1384 C CA . LYS A 1 175 ? 3.318 -20.280 -9.754 1.00 96.94 175 LYS A CA 1
ATOM 1385 C C . LYS A 1 175 ? 4.423 -20.347 -8.702 1.00 96.94 175 LYS A C 1
ATOM 1387 O O . LYS A 1 175 ? 5.600 -20.200 -9.042 1.00 96.94 175 LYS A O 1
ATOM 1392 N N . PHE A 1 176 ? 4.072 -20.548 -7.432 1.00 96.38 176 PHE A N 1
ATOM 1393 C CA . PHE A 1 176 ? 5.056 -20.589 -6.354 1.00 96.38 176 PHE A CA 1
ATOM 1394 C C . PHE A 1 176 ? 5.866 -21.889 -6.351 1.00 96.38 176 PHE A C 1
ATOM 1396 O O . PHE A 1 176 ? 7.037 -21.874 -5.954 1.00 96.38 176 PHE A O 1
ATOM 1403 N N . ALA A 1 177 ? 5.278 -22.999 -6.814 1.00 91.56 177 ALA A N 1
ATOM 1404 C CA . ALA A 1 177 ? 5.848 -24.337 -6.683 1.00 91.56 177 ALA A CA 1
ATOM 1405 C C . ALA A 1 177 ? 6.406 -24.553 -5.255 1.00 91.56 177 ALA A C 1
ATOM 1407 O O . ALA A 1 177 ? 5.696 -24.375 -4.270 1.00 91.56 177 ALA A O 1
ATOM 1408 N N . HIS A 1 178 ? 7.697 -24.868 -5.120 1.00 88.88 178 HIS A N 1
ATOM 1409 C CA . HIS A 1 178 ? 8.371 -25.032 -3.821 1.00 88.88 178 HIS A CA 1
ATOM 1410 C C . HIS A 1 178 ? 9.209 -23.815 -3.401 1.00 88.88 178 HIS A C 1
ATOM 1412 O O . HIS A 1 178 ? 9.983 -23.880 -2.444 1.00 88.88 178 HIS A O 1
ATOM 1418 N N . LYS A 1 179 ? 9.126 -22.701 -4.136 1.00 94.19 179 LYS A N 1
ATOM 1419 C CA . LYS A 1 179 ? 9.931 -21.510 -3.855 1.00 94.19 179 LYS A CA 1
ATOM 1420 C C . LYS A 1 179 ? 9.308 -20.729 -2.709 1.00 94.19 179 LYS A C 1
ATOM 1422 O O . LYS A 1 179 ? 8.101 -20.531 -2.666 1.00 94.19 179 LYS A O 1
ATOM 1427 N N . ARG A 1 180 ? 10.151 -20.225 -1.808 1.00 93.25 180 ARG A N 1
ATOM 1428 C CA . ARG A 1 180 ? 9.736 -19.344 -0.702 1.00 93.25 180 ARG A CA 1
ATOM 1429 C C . ARG A 1 180 ? 9.297 -17.958 -1.183 1.00 93.25 180 ARG A C 1
ATOM 1431 O O . ARG A 1 180 ? 8.424 -17.348 -0.576 1.00 93.25 180 ARG A O 1
ATOM 1438 N N . TRP A 1 181 ? 9.924 -17.477 -2.253 1.00 94.69 181 TRP A N 1
ATOM 1439 C CA . TRP A 1 181 ? 9.677 -16.179 -2.870 1.00 94.69 181 TRP A CA 1
ATOM 1440 C C . TRP A 1 181 ? 9.663 -16.342 -4.382 1.00 94.69 181 TRP A C 1
ATOM 1442 O O . TRP A 1 181 ? 10.473 -17.102 -4.924 1.00 94.69 181 TRP A O 1
ATOM 1452 N N . ILE A 1 182 ? 8.798 -15.594 -5.055 1.00 97.06 182 ILE A N 1
ATOM 1453 C CA . ILE A 1 182 ? 8.816 -15.466 -6.513 1.00 97.06 182 ILE A CA 1
ATOM 1454 C C . ILE A 1 182 ? 8.836 -13.994 -6.917 1.00 97.06 182 ILE A C 1
ATOM 1456 O O . ILE A 1 182 ? 8.403 -13.117 -6.168 1.00 97.06 182 ILE A O 1
ATOM 1460 N N . ASN A 1 183 ? 9.351 -13.727 -8.113 1.00 96.88 183 ASN A N 1
ATOM 1461 C CA . ASN A 1 183 ? 9.180 -12.432 -8.759 1.00 96.88 183 ASN A CA 1
ATOM 1462 C C . ASN A 1 183 ? 7.690 -12.182 -9.033 1.00 96.88 183 ASN A C 1
ATOM 1464 O O . ASN A 1 183 ? 6.931 -13.126 -9.249 1.00 96.88 183 ASN A O 1
ATOM 1468 N N . VAL A 1 184 ? 7.288 -10.913 -9.084 1.00 97.38 184 VAL A N 1
ATOM 1469 C CA . VAL A 1 184 ? 5.959 -10.530 -9.579 1.00 97.38 184 VAL A CA 1
ATOM 1470 C C . VAL A 1 184 ? 5.992 -10.597 -11.108 1.00 97.38 184 VAL A C 1
ATOM 1472 O O . VAL A 1 184 ? 6.243 -9.594 -11.769 1.00 97.38 184 VAL A O 1
ATOM 1475 N N . ASP A 1 185 ? 5.844 -11.791 -11.676 1.00 92.38 185 ASP A N 1
ATOM 1476 C CA . ASP A 1 185 ? 5.735 -11.997 -13.131 1.00 92.38 185 ASP A CA 1
ATOM 1477 C C . ASP A 1 185 ? 4.301 -11.771 -13.648 1.00 92.38 185 ASP A C 1
ATOM 1479 O O . ASP A 1 185 ? 4.078 -11.537 -14.834 1.00 92.38 185 ASP A O 1
ATOM 1483 N N . ASP A 1 186 ? 3.336 -11.821 -12.730 1.00 96.50 186 ASP A N 1
ATOM 1484 C CA . ASP A 1 186 ? 1.912 -11.607 -12.931 1.00 96.50 186 ASP A CA 1
ATOM 1485 C C . ASP A 1 186 ? 1.400 -10.638 -11.851 1.00 96.50 186 ASP A C 1
ATOM 1487 O O . ASP A 1 186 ? 1.279 -11.033 -10.685 1.00 96.50 186 ASP A O 1
ATOM 1491 N N . PRO A 1 187 ? 1.094 -9.371 -12.199 1.00 97.38 187 PRO A N 1
ATOM 1492 C CA . PRO A 1 187 ? 0.610 -8.374 -11.243 1.00 97.38 187 PRO A CA 1
ATOM 1493 C C . PRO A 1 187 ? -0.661 -8.785 -10.490 1.00 9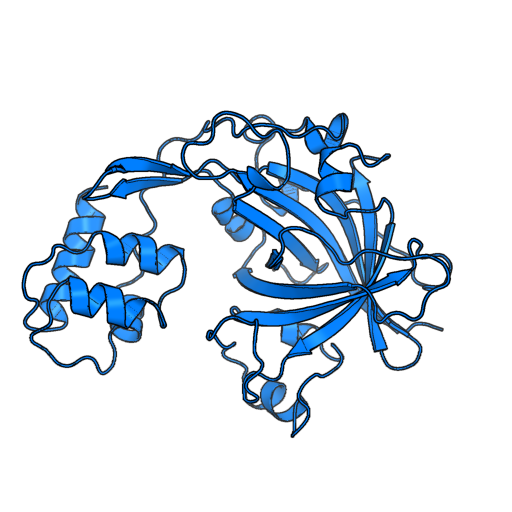7.38 187 PRO A C 1
ATOM 1495 O O . PRO A 1 187 ? -0.919 -8.260 -9.409 1.00 97.38 187 PRO A O 1
ATOM 1498 N N . ARG A 1 188 ? -1.428 -9.769 -10.986 1.00 97.31 188 ARG A N 1
ATOM 1499 C CA . ARG A 1 188 ? -2.603 -10.295 -10.271 1.00 97.31 188 ARG A CA 1
ATOM 1500 C C . ARG A 1 188 ? -2.245 -10.929 -8.932 1.00 97.31 188 ARG A C 1
ATOM 1502 O O . ARG A 1 188 ? -3.098 -10.951 -8.054 1.00 97.31 188 ARG A O 1
ATOM 1509 N N . LEU A 1 189 ? -1.002 -11.378 -8.733 1.00 98.12 189 LEU A N 1
ATOM 1510 C CA . LEU A 1 189 ? -0.508 -11.820 -7.421 1.00 98.12 189 LEU A CA 1
ATOM 1511 C C . LEU A 1 189 ? -0.649 -10.727 -6.349 1.00 98.12 189 LEU A C 1
ATOM 1513 O O . LEU A 1 189 ? -0.751 -11.028 -5.169 1.00 98.12 189 LEU A O 1
ATOM 1517 N N . LEU A 1 190 ? -0.683 -9.454 -6.745 1.00 98.38 190 LEU A N 1
ATOM 1518 C CA . LEU A 1 190 ? -0.805 -8.331 -5.824 1.00 98.38 190 LEU A CA 1
ATOM 1519 C C . LEU A 1 190 ? -2.260 -7.962 -5.502 1.00 98.38 190 LEU A C 1
ATOM 1521 O O . LEU A 1 190 ? -2.463 -7.110 -4.647 1.00 98.38 190 LEU A O 1
ATOM 1525 N N . ASN A 1 191 ? -3.257 -8.566 -6.161 1.00 97.56 191 ASN A N 1
ATOM 1526 C CA . ASN A 1 191 ? -4.679 -8.193 -6.053 1.00 97.56 191 ASN A CA 1
ATOM 1527 C C . ASN A 1 191 ? -5.435 -8.914 -4.924 1.00 97.56 191 ASN A C 1
ATOM 1529 O O . ASN A 1 191 ? -6.660 -8.848 -4.868 1.00 97.56 191 ASN A O 1
ATOM 1533 N N . TYR A 1 192 ? -4.735 -9.661 -4.073 1.00 96.44 192 TYR A N 1
ATOM 1534 C CA . TYR A 1 192 ? -5.359 -10.466 -3.031 1.00 96.44 192 TYR A CA 1
ATOM 1535 C C . TYR A 1 192 ? -4.986 -9.896 -1.673 1.00 96.44 192 TYR A C 1
ATOM 1537 O O . TYR A 1 192 ? -3.804 -9.702 -1.379 1.00 96.44 192 TYR A O 1
ATOM 1545 N N . GLU A 1 193 ? -5.993 -9.641 -0.842 1.00 94.25 193 GLU A N 1
ATOM 1546 C CA . GLU A 1 193 ? -5.778 -9.298 0.561 1.00 94.25 193 GLU A CA 1
ATOM 1547 C C . GLU A 1 193 ? -4.896 -10.350 1.229 1.00 94.25 193 GLU A C 1
ATOM 1549 O O . GLU A 1 193 ? -4.921 -11.529 0.878 1.00 94.25 193 GLU A O 1
ATOM 1554 N N . HIS A 1 194 ? -4.071 -9.896 2.163 1.00 95.00 194 HIS A N 1
ATOM 1555 C CA . HIS A 1 194 ? -3.032 -10.667 2.833 1.00 95.00 194 HIS A CA 1
ATOM 1556 C C . HIS A 1 194 ? -1.903 -11.163 1.922 1.00 95.00 194 HIS A C 1
ATOM 1558 O O . HIS A 1 194 ? -1.029 -11.882 2.398 1.00 95.00 194 HIS A O 1
ATOM 1564 N N . ALA A 1 195 ? -1.835 -10.762 0.645 1.00 96.94 195 ALA A N 1
ATOM 1565 C CA . ALA A 1 195 ? -0.637 -10.983 -0.161 1.00 96.94 195 ALA A CA 1
ATOM 1566 C C . ALA A 1 195 ? 0.559 -10.286 0.500 1.00 96.94 195 ALA A C 1
ATOM 1568 O O . ALA A 1 195 ? 0.559 -9.070 0.706 1.00 96.94 195 ALA A O 1
ATOM 1569 N N . GLN A 1 196 ? 1.579 -11.069 0.848 1.00 96.50 196 GLN A N 1
ATOM 1570 C CA . GLN A 1 196 ? 2.767 -10.587 1.543 1.00 96.50 196 GLN A CA 1
ATOM 1571 C C . GLN A 1 196 ? 3.934 -10.455 0.574 1.00 96.50 196 GLN A C 1
ATOM 1573 O O . GLN A 1 196 ? 4.229 -11.361 -0.207 1.00 96.50 196 GLN A O 1
ATOM 1578 N N . LEU A 1 197 ? 4.620 -9.327 0.656 1.00 96.44 197 LEU A N 1
ATOM 1579 C CA . LEU A 1 197 ? 5.667 -8.909 -0.256 1.00 96.44 197 LEU A CA 1
ATOM 1580 C C . LEU A 1 197 ? 6.945 -8.614 0.518 1.00 96.44 197 LEU A C 1
ATOM 1582 O O . LEU A 1 197 ? 6.912 -8.205 1.680 1.00 96.44 197 LEU A O 1
ATOM 1586 N N . LEU A 1 198 ? 8.074 -8.773 -0.160 1.00 95.19 198 LEU A N 1
ATOM 1587 C CA . LEU A 1 198 ? 9.364 -8.286 0.299 1.00 95.19 198 LEU A CA 1
ATOM 1588 C C . LEU A 1 198 ? 9.858 -7.213 -0.666 1.00 95.19 198 LEU A C 1
ATOM 1590 O O . LEU A 1 198 ? 10.024 -7.482 -1.861 1.00 95.19 198 LEU A O 1
ATOM 1594 N N . LEU A 1 199 ? 10.105 -6.024 -0.122 1.00 95.38 199 LEU A N 1
ATOM 1595 C CA . LEU A 1 199 ? 10.753 -4.916 -0.806 1.00 95.38 199 LEU A CA 1
ATOM 1596 C C . LEU A 1 199 ? 12.216 -4.838 -0.387 1.00 95.38 199 LEU A C 1
ATOM 1598 O O . LEU A 1 199 ? 12.544 -4.946 0.797 1.00 95.38 199 LEU A O 1
ATOM 1602 N N . VAL A 1 200 ? 13.091 -4.624 -1.362 1.00 92.75 200 VAL A N 1
ATOM 1603 C CA . VAL A 1 200 ? 14.532 -4.475 -1.142 1.00 92.75 200 VAL A CA 1
ATOM 1604 C C . VAL A 1 200 ? 15.044 -3.279 -1.939 1.00 92.75 200 VAL A C 1
ATOM 1606 O O . VAL A 1 200 ? 14.751 -3.161 -3.131 1.00 92.75 200 VAL A O 1
ATOM 1609 N N . GLY A 1 201 ? 15.803 -2.393 -1.292 1.00 90.81 201 GLY A N 1
ATOM 1610 C CA . GLY A 1 201 ? 16.335 -1.179 -1.915 1.00 90.81 201 GLY A CA 1
ATOM 1611 C C . GLY A 1 201 ? 17.284 -1.497 -3.072 1.00 90.81 201 GLY A C 1
ATOM 1612 O O . GLY A 1 201 ? 18.269 -2.204 -2.871 1.00 90.81 201 GLY A O 1
ATOM 1613 N N . ALA A 1 202 ? 17.008 -0.995 -4.284 1.00 88.00 202 ALA A N 1
ATOM 1614 C CA . ALA A 1 202 ? 17.847 -1.267 -5.458 1.00 88.00 202 ALA A CA 1
ATOM 1615 C C . ALA A 1 202 ? 18.594 -0.023 -5.955 1.00 88.00 202 ALA A C 1
ATOM 1617 O O . ALA A 1 202 ? 19.822 -0.031 -6.012 1.00 88.00 202 ALA A O 1
ATOM 1618 N N . HIS A 1 203 ? 17.873 1.038 -6.330 1.00 88.69 203 HIS A N 1
ATOM 1619 C CA . HIS A 1 203 ? 18.466 2.273 -6.851 1.00 88.69 203 HIS A CA 1
ATOM 1620 C C . HIS A 1 203 ? 17.657 3.501 -6.434 1.00 88.69 203 HIS A C 1
ATOM 1622 O O . HIS A 1 203 ? 16.432 3.469 -6.451 1.00 88.69 203 HIS A O 1
ATOM 1628 N N . ALA A 1 204 ? 18.344 4.597 -6.117 1.00 88.62 204 ALA A N 1
ATOM 1629 C CA . ALA A 1 204 ? 17.732 5.881 -5.763 1.00 88.62 204 ALA A CA 1
ATOM 1630 C C . ALA A 1 204 ? 17.395 6.736 -7.002 1.00 88.62 204 ALA A C 1
ATOM 1632 O O . ALA A 1 204 ? 17.227 7.944 -6.883 1.00 88.62 204 ALA A O 1
ATOM 1633 N N . SER A 1 205 ? 17.392 6.122 -8.189 1.00 88.62 205 SER A N 1
ATOM 1634 C CA . SER A 1 205 ? 17.003 6.750 -9.448 1.00 88.62 205 SER A CA 1
ATOM 1635 C C . SER A 1 205 ? 16.424 5.730 -10.428 1.00 88.62 205 SER A C 1
ATOM 1637 O O . SER A 1 205 ? 16.648 4.517 -10.301 1.00 88.62 205 SER A O 1
ATOM 1639 N N . LEU A 1 206 ? 15.688 6.231 -11.421 1.00 89.81 206 LEU A N 1
ATOM 1640 C CA . LEU A 1 206 ? 15.117 5.443 -12.518 1.00 89.81 206 LEU A CA 1
ATOM 1641 C C . LEU A 1 206 ? 15.913 5.543 -13.828 1.00 89.81 206 LEU A C 1
ATOM 1643 O O . LEU A 1 206 ? 15.523 4.923 -14.811 1.00 89.81 206 LEU A O 1
ATOM 1647 N N . GLU A 1 207 ? 17.056 6.230 -13.859 1.00 87.19 207 GLU A N 1
ATOM 1648 C CA . GLU A 1 207 ? 17.888 6.386 -15.071 1.00 87.19 207 GLU A CA 1
ATOM 1649 C C . GLU A 1 207 ? 18.238 5.045 -15.733 1.00 87.19 207 GLU A C 1
ATOM 1651 O O . GLU A 1 207 ? 18.266 4.900 -16.950 1.00 87.19 207 GLU A O 1
ATOM 1656 N N . GLN A 1 208 ? 18.478 4.021 -14.913 1.00 80.38 208 GLN A N 1
ATOM 1657 C CA . GLN A 1 208 ? 18.815 2.681 -15.385 1.00 80.38 208 GLN A CA 1
ATOM 1658 C C . GLN A 1 208 ? 17.593 1.795 -15.654 1.00 80.38 208 GLN A C 1
ATOM 1660 O O . GLN A 1 208 ? 17.767 0.627 -16.029 1.00 80.38 208 GLN A O 1
ATOM 1665 N N . ALA A 1 209 ? 16.388 2.294 -15.375 1.00 85.19 209 ALA A N 1
ATOM 1666 C CA . ALA A 1 209 ? 15.153 1.541 -15.492 1.00 85.19 209 ALA A CA 1
ATOM 1667 C C . ALA A 1 209 ? 14.735 1.362 -16.948 1.00 85.19 209 ALA A C 1
ATOM 1669 O O . ALA A 1 209 ? 14.189 0.305 -17.226 1.00 85.19 209 ALA A O 1
ATOM 1670 N N . ASP A 1 210 ? 15.053 2.288 -17.863 1.00 87.50 210 ASP A N 1
ATOM 1671 C CA . ASP A 1 210 ? 14.642 2.188 -19.278 1.00 87.50 210 ASP A CA 1
ATOM 1672 C C . ASP A 1 210 ? 13.109 2.016 -19.398 1.00 87.50 210 ASP A C 1
ATOM 1674 O O . ASP A 1 210 ? 12.614 1.127 -20.087 1.00 87.50 210 ASP A O 1
ATOM 1678 N N . ILE A 1 211 ? 12.367 2.795 -18.597 1.00 90.06 211 ILE A N 1
ATOM 1679 C CA . ILE A 1 211 ? 10.900 2.816 -18.510 1.00 90.06 211 ILE A CA 1
ATOM 1680 C C . ILE A 1 211 ? 10.455 4.273 -18.397 1.00 90.06 211 ILE A C 1
ATOM 1682 O O . ILE A 1 211 ? 10.944 5.002 -17.529 1.00 90.06 211 ILE A O 1
ATOM 1686 N N . ASP A 1 212 ? 9.470 4.651 -19.204 1.00 89.69 212 ASP A N 1
ATOM 1687 C CA . ASP A 1 212 ? 8.820 5.953 -19.119 1.00 89.69 212 ASP A CA 1
ATOM 1688 C C . ASP A 1 212 ? 7.576 5.868 -18.235 1.00 89.69 212 ASP A C 1
ATOM 1690 O O . ASP A 1 212 ? 6.637 5.123 -18.516 1.00 89.69 212 ASP A O 1
ATOM 1694 N N . LEU A 1 213 ? 7.566 6.648 -17.153 1.00 93.69 213 LEU A N 1
ATOM 1695 C CA . LEU A 1 213 ? 6.379 6.830 -16.322 1.00 93.69 213 LEU A CA 1
ATOM 1696 C C . LEU A 1 213 ? 5.492 7.893 -16.969 1.00 93.69 213 LEU A C 1
ATOM 1698 O O . LEU A 1 213 ? 5.858 9.066 -17.020 1.00 93.69 213 LEU A O 1
ATOM 1702 N N . THR A 1 214 ? 4.335 7.469 -17.466 1.00 91.25 214 THR A N 1
ATOM 1703 C CA . THR A 1 214 ? 3.366 8.336 -18.154 1.00 91.25 214 THR A CA 1
ATOM 1704 C C . THR A 1 214 ? 2.188 8.674 -17.247 1.00 91.25 214 THR A C 1
ATOM 1706 O O . THR A 1 214 ? 1.974 7.980 -16.257 1.00 91.25 214 THR A O 1
ATOM 1709 N N . GLY A 1 215 ? 1.413 9.710 -17.582 1.00 92.94 215 GLY A N 1
ATOM 1710 C CA . GLY A 1 215 ? 0.223 10.130 -16.829 1.00 92.94 215 GLY A CA 1
ATOM 1711 C C . GLY A 1 215 ? 0.511 11.146 -15.719 1.00 92.94 215 GLY A C 1
ATOM 1712 O O . GLY A 1 215 ? 1.656 11.337 -15.310 1.00 92.94 215 GLY A O 1
ATOM 1713 N N . LYS A 1 216 ? -0.545 11.813 -15.242 1.00 94.25 216 LYS A N 1
ATOM 1714 C CA . LYS A 1 216 ? -0.494 12.746 -14.112 1.00 94.25 216 LYS A CA 1
ATOM 1715 C C . LYS A 1 216 ? -1.334 12.160 -12.976 1.00 94.25 216 LYS A C 1
ATOM 1717 O O . LYS A 1 216 ? -2.511 11.917 -13.223 1.00 94.25 216 LYS A O 1
ATOM 1722 N N . PRO A 1 217 ? -0.755 11.921 -11.790 1.00 95.12 217 PRO A N 1
ATOM 1723 C CA . PRO A 1 217 ? -1.512 11.376 -10.676 1.00 95.12 217 PRO A CA 1
ATOM 1724 C C . PRO A 1 217 ? -2.484 12.419 -10.114 1.00 95.12 217 PRO A C 1
ATOM 1726 O O . PRO A 1 217 ? -2.131 13.600 -10.031 1.00 95.12 217 PRO A O 1
ATOM 1729 N N . ASP A 1 218 ? -3.672 11.982 -9.702 1.00 94.44 218 ASP A N 1
ATOM 1730 C CA . ASP A 1 218 ? -4.671 12.829 -9.040 1.00 94.44 218 ASP A CA 1
ATOM 1731 C C . ASP A 1 218 ? -5.253 12.112 -7.818 1.00 94.44 218 ASP A C 1
ATOM 1733 O O . ASP A 1 218 ? -6.184 11.317 -7.914 1.00 94.44 218 ASP A O 1
ATOM 1737 N N . LEU A 1 219 ? -4.689 12.389 -6.641 1.00 93.56 219 LEU A N 1
ATOM 1738 C CA . LEU A 1 219 ? -5.093 11.736 -5.397 1.00 93.56 219 LEU A CA 1
ATOM 1739 C C . LEU A 1 219 ? -6.586 11.908 -5.087 1.00 93.56 219 LEU A C 1
ATOM 1741 O O . LEU A 1 219 ? -7.252 10.944 -4.701 1.00 93.56 219 LEU A O 1
ATOM 1745 N N . TYR A 1 220 ? -7.090 13.132 -5.227 1.00 91.25 220 TYR A N 1
ATOM 1746 C CA . TYR A 1 220 ? -8.436 13.510 -4.803 1.00 91.25 220 TYR A CA 1
ATOM 1747 C C . TYR A 1 220 ? -9.477 12.886 -5.714 1.00 91.25 220 TYR A C 1
ATOM 1749 O O . TYR A 1 220 ? -10.432 12.267 -5.241 1.00 91.25 220 TYR A O 1
ATOM 1757 N N . GLN A 1 221 ? -9.247 12.972 -7.025 1.00 93.44 221 GLN A N 1
ATOM 1758 C CA . GLN A 1 221 ? -10.111 12.332 -7.999 1.00 93.44 221 GLN A CA 1
ATOM 1759 C C . GLN A 1 221 ? -10.037 10.806 -7.895 1.00 93.44 221 GLN A C 1
ATOM 1761 O O . GLN A 1 221 ? -11.080 10.151 -7.887 1.00 93.44 221 GLN A O 1
ATOM 1766 N N . THR A 1 222 ? -8.833 10.236 -7.802 1.00 95.81 222 THR A N 1
ATOM 1767 C CA . THR A 1 222 ? -8.642 8.783 -7.806 1.00 95.81 222 THR A CA 1
ATOM 1768 C C . THR A 1 222 ? -9.220 8.141 -6.555 1.00 95.81 222 THR A C 1
ATOM 1770 O O . THR A 1 222 ? -10.006 7.209 -6.673 1.00 95.81 222 THR A O 1
ATOM 1773 N N . LEU A 1 223 ? -8.885 8.618 -5.353 1.00 94.38 223 LEU A N 1
ATOM 1774 C CA . LEU A 1 223 ? -9.382 8.007 -4.113 1.00 94.38 223 LEU A CA 1
ATOM 1775 C C . LEU A 1 223 ? -10.740 8.558 -3.659 1.00 94.38 223 LEU A C 1
ATOM 1777 O O . LEU A 1 223 ? -11.258 8.113 -2.638 1.00 94.38 223 LEU A O 1
ATOM 1781 N N . GLY A 1 224 ? -11.329 9.514 -4.382 1.00 89.88 224 GLY A N 1
ATOM 1782 C CA . GLY A 1 224 ? -12.596 10.136 -3.991 1.00 89.88 224 GLY A CA 1
ATOM 1783 C C . GLY A 1 224 ? -12.516 10.871 -2.647 1.00 89.88 224 GLY A C 1
ATOM 1784 O O . GLY A 1 224 ? -13.493 10.893 -1.897 1.00 89.88 224 GLY A O 1
ATOM 1785 N N . VAL A 1 225 ? -11.348 11.431 -2.318 1.00 83.38 225 VAL A N 1
ATOM 1786 C CA . VAL A 1 225 ? -11.134 12.250 -1.114 1.00 83.38 225 VAL A CA 1
ATOM 1787 C C . VAL A 1 225 ? -11.280 13.729 -1.470 1.00 83.38 225 VAL A C 1
ATOM 1789 O O . VAL A 1 225 ? -10.895 14.142 -2.561 1.00 83.38 225 VAL A O 1
ATOM 1792 N N . SER A 1 226 ? -11.852 14.541 -0.578 1.00 78.81 226 SER A N 1
ATOM 1793 C CA . SER A 1 226 ? -12.076 15.967 -0.857 1.00 78.81 226 SER A CA 1
ATOM 1794 C C . SER A 1 226 ? -10.922 16.837 -0.360 1.00 78.81 226 SER A C 1
ATOM 1796 O O . SER A 1 226 ? -10.369 16.604 0.718 1.00 78.81 226 SER A O 1
ATOM 1798 N N . HIS A 1 227 ? -10.597 17.889 -1.116 1.00 76.56 227 HIS A N 1
ATOM 1799 C CA . HIS A 1 227 ? -9.705 18.948 -0.640 1.00 76.56 227 HIS A CA 1
ATOM 1800 C C . HIS A 1 227 ? -10.223 19.536 0.679 1.00 76.56 227 HIS A C 1
ATOM 1802 O O . HIS A 1 227 ? -11.425 19.750 0.847 1.00 76.56 227 HIS A O 1
ATOM 1808 N N . GLY A 1 228 ? -9.313 19.790 1.620 1.00 70.75 228 GLY A N 1
ATOM 1809 C CA . GLY A 1 228 ? -9.631 20.345 2.940 1.00 70.75 228 GLY A CA 1
ATOM 1810 C C . GLY A 1 228 ? -10.236 19.361 3.954 1.00 70.75 228 GLY A C 1
ATOM 1811 O O . GLY A 1 228 ? -10.326 19.710 5.133 1.00 70.75 228 GLY A O 1
ATOM 1812 N N . GLU A 1 229 ? -10.616 18.144 3.540 1.00 72.31 229 GLU A N 1
ATOM 1813 C CA . GLU A 1 229 ? -10.889 17.036 4.470 1.00 72.31 229 GLU A CA 1
ATOM 1814 C C . GLU A 1 229 ? -9.593 16.322 4.904 1.00 72.31 229 GLU A C 1
ATOM 1816 O O . GLU A 1 229 ? -9.560 15.718 5.974 1.00 72.31 229 GLU A O 1
ATOM 1821 N N . TRP A 1 230 ? -8.529 16.408 4.095 1.00 81.69 230 TRP A N 1
ATOM 1822 C CA . TRP A 1 230 ? -7.202 15.852 4.373 1.00 81.69 230 TRP A CA 1
ATOM 1823 C C . TRP A 1 230 ? -6.156 16.952 4.504 1.00 81.69 230 TRP A C 1
ATOM 1825 O O . TRP A 1 230 ? -6.231 17.969 3.814 1.00 81.69 230 TRP A O 1
ATOM 1835 N N . GLN A 1 231 ? -5.160 16.697 5.351 1.00 82.75 231 GLN A N 1
ATOM 1836 C CA . GLN A 1 231 ? -3.981 17.548 5.479 1.00 82.75 231 GLN A CA 1
ATOM 1837 C C . GLN A 1 231 ? -3.107 17.472 4.231 1.00 82.75 231 GLN A C 1
ATOM 1839 O O . GLN A 1 231 ? -2.777 16.381 3.755 1.00 82.75 231 GLN A O 1
ATOM 1844 N N . GLU A 1 232 ? -2.711 18.636 3.729 1.00 84.81 232 GLU A N 1
ATOM 1845 C CA . GLU A 1 232 ? -1.901 18.771 2.516 1.00 84.81 232 GLU A CA 1
ATOM 1846 C C . GLU A 1 232 ? -0.457 19.176 2.827 1.00 84.81 232 GLU A C 1
ATOM 1848 O O . GLU A 1 232 ? 0.417 19.029 1.974 1.00 84.81 232 GLU A O 1
ATOM 1853 N N . GLU A 1 233 ? -0.174 19.623 4.052 1.00 84.94 233 GLU A N 1
ATOM 1854 C CA . GLU A 1 233 ? 1.135 20.103 4.497 1.00 84.94 233 GLU A CA 1
ATOM 1855 C C . GLU A 1 233 ? 2.265 19.103 4.209 1.00 84.94 233 GLU A C 1
ATOM 1857 O O . GLU A 1 233 ? 3.291 19.528 3.673 1.00 84.94 233 GLU A O 1
ATOM 18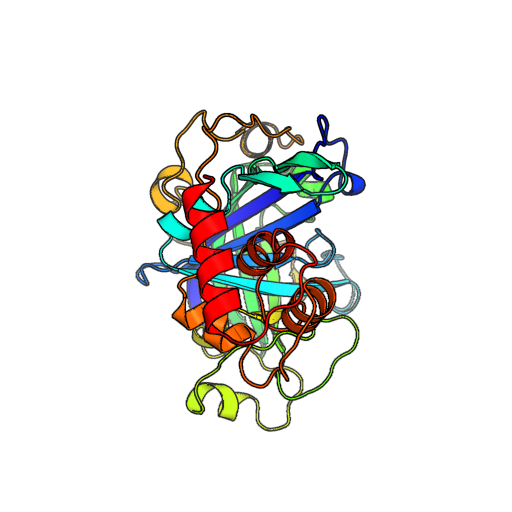62 N N . PRO A 1 234 ? 2.116 17.777 4.411 1.00 86.25 234 PRO A N 1
ATOM 1863 C CA . PRO A 1 234 ? 3.200 16.858 4.077 1.00 86.25 234 PRO A CA 1
ATOM 1864 C C . PRO A 1 234 ? 3.451 16.752 2.571 1.00 86.25 234 PRO A C 1
ATOM 1866 O O . PRO A 1 234 ? 4.547 16.384 2.160 1.00 86.25 234 PRO A O 1
ATOM 1869 N N . MET A 1 235 ? 2.468 17.068 1.728 1.00 88.31 235 MET A N 1
ATOM 1870 C CA . MET A 1 235 ? 2.618 17.066 0.270 1.00 88.31 235 MET A CA 1
ATOM 1871 C C . MET A 1 235 ? 3.157 18.390 -0.279 1.00 88.31 235 MET A C 1
ATOM 1873 O O . MET A 1 235 ? 3.664 18.411 -1.402 1.00 88.31 235 MET A O 1
ATOM 1877 N N . VAL A 1 236 ? 3.043 19.477 0.487 1.00 87.00 236 VAL A N 1
ATOM 1878 C CA . VAL A 1 236 ? 3.472 20.825 0.089 1.00 87.00 236 VAL A CA 1
ATOM 1879 C C . VAL A 1 236 ? 4.805 21.191 0.737 1.00 87.00 236 VAL A C 1
ATOM 1881 O O . VAL A 1 236 ? 5.761 21.529 0.045 1.00 87.00 236 VAL A O 1
ATOM 1884 N N . GLU A 1 237 ? 4.876 21.093 2.060 1.00 86.06 237 GLU A N 1
ATOM 1885 C CA . GLU A 1 237 ? 6.016 21.506 2.883 1.00 86.06 237 GLU A CA 1
ATOM 1886 C C . GLU A 1 237 ? 6.920 20.321 3.249 1.00 86.06 237 GLU A C 1
ATOM 1888 O O . GLU A 1 237 ? 8.096 20.498 3.564 1.00 86.06 237 GLU A O 1
ATOM 1893 N N . GLY A 1 238 ? 6.393 19.095 3.173 1.00 87.38 238 GLY A N 1
ATOM 1894 C CA . GLY A 1 238 ? 7.134 17.883 3.518 1.00 87.38 238 GLY A CA 1
ATOM 1895 C C . GLY A 1 238 ? 7.247 17.624 5.023 1.00 87.38 238 GLY A C 1
ATOM 1896 O O . GLY A 1 238 ? 7.979 16.722 5.433 1.00 87.38 238 GLY A O 1
ATOM 1897 N N . GLU A 1 239 ? 6.533 18.390 5.846 1.00 89.38 239 GLU A N 1
ATOM 1898 C CA . GLU A 1 239 ? 6.461 18.230 7.300 1.00 89.38 239 GLU A CA 1
ATOM 1899 C C . GLU A 1 239 ? 5.410 17.194 7.712 1.00 89.38 239 GLU A C 1
ATOM 1901 O O . GLU A 1 239 ? 4.503 16.864 6.949 1.00 89.38 239 GLU A O 1
ATOM 1906 N N . PHE A 1 240 ? 5.515 16.656 8.928 1.00 90.31 240 PHE A N 1
ATOM 1907 C CA . PHE A 1 240 ? 4.430 15.845 9.481 1.00 90.31 240 PHE A CA 1
ATOM 1908 C C . PHE A 1 240 ? 3.245 16.744 9.850 1.00 90.31 240 PHE A C 1
ATOM 1910 O O . PHE A 1 240 ? 3.405 17.749 10.533 1.00 90.31 240 PHE A O 1
ATOM 1917 N N . ALA A 1 241 ? 2.042 16.334 9.462 1.00 89.19 241 ALA A N 1
ATOM 1918 C CA . ALA A 1 241 ? 0.784 16.936 9.891 1.00 89.19 241 ALA A CA 1
ATOM 1919 C C . ALA A 1 241 ? 0.020 16.023 10.857 1.00 89.19 241 ALA A C 1
ATOM 1921 O O . ALA A 1 241 ? 0.291 14.822 10.945 1.00 89.19 241 ALA A O 1
ATOM 1922 N N . HIS A 1 242 ? -0.951 16.589 11.570 1.00 85.88 242 HIS A N 1
ATOM 1923 C CA . HIS A 1 242 ? -1.832 15.876 12.503 1.00 85.88 242 HIS A CA 1
ATOM 1924 C C . HIS A 1 242 ? -3.214 15.685 11.888 1.00 85.88 242 HIS A C 1
ATOM 1926 O O . HIS A 1 242 ? -3.633 16.540 11.106 1.00 85.88 242 HIS A O 1
ATOM 1932 N N . PRO A 1 243 ? -3.936 14.602 12.224 1.00 85.25 243 PRO A N 1
ATOM 1933 C CA . PRO A 1 243 ? -5.260 14.387 11.661 1.00 85.25 243 PRO A CA 1
ATOM 1934 C C . PRO A 1 243 ? -6.192 15.538 12.060 1.00 85.25 243 PRO A C 1
ATOM 1936 O O . PRO A 1 243 ? -6.224 15.965 13.213 1.00 85.25 243 PRO A O 1
ATOM 1939 N N . LEU A 1 244 ? -6.950 16.038 11.092 1.00 82.56 244 LEU A N 1
ATOM 1940 C CA . LEU A 1 244 ? -8.014 17.013 11.272 1.00 82.56 244 LEU A CA 1
ATOM 1941 C C . LEU A 1 244 ? -9.181 16.419 12.061 1.00 82.56 244 LEU A C 1
ATOM 1943 O O . LEU A 1 244 ? -9.902 17.173 12.715 1.00 82.56 244 LEU A O 1
ATOM 1947 N N . CYS A 1 245 ? -9.404 15.101 11.966 1.00 74.31 245 CYS A N 1
ATOM 1948 C CA . CYS A 1 245 ? -10.556 14.415 12.557 1.00 74.31 245 CYS A CA 1
ATOM 1949 C C . CYS A 1 245 ? -11.901 15.047 12.135 1.00 74.31 245 CYS A C 1
ATOM 1951 O O . CYS A 1 245 ? -12.902 14.959 12.845 1.00 74.31 245 CYS A O 1
ATOM 1953 N N . LYS A 1 246 ? -11.929 15.699 10.964 1.00 65.31 246 LYS A N 1
ATOM 1954 C CA . LYS A 1 246 ? -13.098 16.376 10.393 1.00 65.31 246 LYS A CA 1
ATOM 1955 C C . LYS A 1 246 ? -13.913 15.397 9.548 1.00 65.31 246 LYS A C 1
ATOM 1957 O O . LYS A 1 246 ? -13.992 15.525 8.334 1.00 65.31 246 LYS A O 1
ATOM 1962 N N . ALA A 1 247 ? -14.522 14.400 10.172 1.00 53.56 247 ALA A N 1
ATOM 1963 C CA . ALA A 1 247 ? -15.658 13.711 9.568 1.00 53.56 247 ALA A CA 1
ATOM 1964 C C . ALA A 1 247 ? -16.603 13.235 10.669 1.00 53.56 247 ALA A C 1
ATOM 1966 O O . ALA A 1 247 ? -16.150 12.793 11.725 1.00 53.56 247 ALA A O 1
ATOM 1967 N N . GLU A 1 248 ? -17.908 13.322 10.409 1.00 48.41 248 GLU A N 1
ATOM 1968 C CA . GLU A 1 248 ? -18.922 12.700 11.259 1.00 48.41 248 GLU A CA 1
ATOM 1969 C C . GLU A 1 248 ? -18.592 11.213 11.454 1.00 48.41 248 GLU A C 1
ATOM 1971 O O . GLU A 1 248 ? -18.077 10.581 10.521 1.00 48.41 248 GLU A O 1
ATOM 1976 N N . PRO A 1 249 ? -18.859 10.643 12.643 1.00 45.75 249 PRO A N 1
ATOM 1977 C CA . PRO A 1 249 ? -18.614 9.236 12.910 1.00 45.75 249 PRO A CA 1
ATOM 1978 C C . PRO A 1 249 ? -19.406 8.403 11.901 1.00 45.75 249 PRO A C 1
ATOM 1980 O O . PRO A 1 249 ? -20.609 8.199 12.045 1.00 45.75 249 PRO A O 1
ATOM 1983 N N . LYS A 1 250 ? -18.743 7.918 10.846 1.00 46.72 250 LYS A N 1
ATOM 1984 C CA . LYS A 1 250 ? -19.334 6.885 10.001 1.00 46.72 250 LYS A CA 1
ATOM 1985 C C . LYS A 1 250 ? -19.467 5.664 10.900 1.00 46.72 250 LYS A C 1
ATOM 1987 O O . LYS A 1 250 ? -18.455 5.163 11.398 1.00 46.72 250 LYS A O 1
ATOM 1992 N N . ALA A 1 251 ? -20.712 5.249 11.128 1.00 49.12 251 ALA A N 1
ATOM 1993 C CA . ALA A 1 251 ? -21.074 4.007 11.794 1.00 49.12 251 ALA A CA 1
ATOM 1994 C C . ALA A 1 251 ? -20.077 2.913 11.386 1.00 49.12 251 ALA A C 1
ATOM 1996 O O . ALA A 1 251 ? -19.833 2.694 10.195 1.00 49.12 251 ALA A O 1
ATOM 1997 N N . MET A 1 252 ? -19.410 2.322 12.377 1.00 57.25 252 MET A N 1
ATOM 1998 C CA . MET A 1 252 ? -18.396 1.300 12.165 1.00 57.25 252 MET A CA 1
ATOM 1999 C C . MET A 1 252 ? -18.991 0.186 11.301 1.00 57.25 252 MET A C 1
ATOM 2001 O O . MET A 1 252 ? -19.869 -0.537 11.760 1.00 57.25 252 MET A O 1
ATOM 2005 N N . GLU A 1 253 ? -18.503 0.056 10.063 1.00 61.31 253 GLU A N 1
ATOM 2006 C CA . GLU A 1 253 ? -19.017 -0.890 9.067 1.00 61.31 253 GLU A CA 1
ATOM 2007 C C . GLU A 1 253 ? -19.119 -2.296 9.669 1.00 61.31 253 GLU A C 1
ATOM 2009 O O . GLU A 1 253 ? -18.117 -2.983 9.897 1.00 61.31 253 GLU A O 1
ATOM 2014 N N . VAL A 1 254 ? -20.349 -2.703 9.984 1.00 69.00 254 VAL A N 1
ATOM 2015 C CA . VAL A 1 254 ? -20.614 -4.001 10.591 1.00 69.00 254 VAL A CA 1
ATOM 2016 C C . VAL A 1 254 ? -20.442 -5.069 9.509 1.00 69.00 254 VAL A C 1
ATOM 2018 O O . VAL A 1 254 ? -21.082 -4.972 8.458 1.00 69.00 254 VAL A O 1
ATOM 2021 N N . PRO A 1 255 ? -19.592 -6.094 9.721 1.00 75.56 255 PRO A N 1
ATOM 2022 C CA . PRO A 1 255 ? -19.397 -7.148 8.742 1.00 75.56 255 PRO A CA 1
ATOM 2023 C C . PRO A 1 255 ? -20.724 -7.835 8.439 1.00 75.56 255 PRO A C 1
ATOM 2025 O O . PRO A 1 255 ? -21.536 -8.063 9.336 1.00 75.56 255 PRO A O 1
ATOM 2028 N N . ALA A 1 256 ? -20.933 -8.221 7.181 1.00 77.06 256 ALA A N 1
ATOM 2029 C CA . ALA A 1 256 ? -22.132 -8.958 6.807 1.00 77.06 256 ALA A CA 1
ATOM 2030 C C . ALA A 1 256 ? -22.272 -10.240 7.663 1.00 77.06 256 ALA A C 1
ATOM 2032 O O . ALA A 1 256 ? -21.264 -10.909 7.917 1.00 77.06 256 ALA A O 1
ATOM 2033 N N . PRO A 1 257 ? -23.493 -10.663 8.046 1.00 77.38 257 PRO A N 1
ATOM 2034 C CA . PRO A 1 257 ? -23.693 -11.863 8.865 1.00 77.38 257 PRO A CA 1
ATOM 2035 C C . PRO A 1 257 ? -23.025 -13.120 8.291 1.00 77.38 257 PRO A C 1
ATOM 2037 O O . PRO A 1 257 ? -22.469 -13.928 9.031 1.00 77.38 257 PRO A O 1
ATOM 2040 N N . ALA A 1 258 ? -23.005 -13.255 6.960 1.00 74.31 258 ALA A N 1
ATOM 2041 C CA . ALA A 1 258 ? -22.315 -14.347 6.274 1.00 74.31 258 ALA A CA 1
ATOM 2042 C C . ALA A 1 258 ? -20.797 -14.333 6.519 1.00 74.31 258 ALA A C 1
ATOM 2044 O O . ALA A 1 258 ? -20.190 -15.386 6.705 1.00 74.31 258 ALA A O 1
ATOM 2045 N N . ARG A 1 259 ? -20.181 -13.147 6.563 1.00 87.69 259 ARG A N 1
ATOM 2046 C CA . ARG A 1 259 ? -18.754 -12.998 6.856 1.00 87.69 259 ARG A CA 1
ATOM 2047 C C . ARG A 1 259 ? -18.453 -13.315 8.319 1.00 87.69 259 ARG A C 1
ATOM 2049 O O . ARG A 1 259 ? -17.497 -14.029 8.598 1.00 87.69 259 ARG A O 1
ATOM 2056 N N . VAL A 1 260 ? -19.310 -12.887 9.244 1.00 84.81 260 VAL A N 1
ATOM 2057 C CA . VAL A 1 260 ? -19.192 -13.254 10.667 1.00 84.81 260 VAL A CA 1
ATOM 2058 C C . VAL A 1 260 ? -19.325 -14.763 10.872 1.00 84.81 260 VAL A C 1
ATOM 2060 O O . VAL A 1 260 ? -18.544 -15.354 11.615 1.00 84.81 260 VAL A O 1
ATOM 2063 N N . ALA A 1 261 ? -20.232 -15.418 10.146 1.00 84.19 261 ALA A N 1
ATOM 2064 C CA . ALA A 1 261 ? -20.341 -16.873 10.161 1.00 84.19 261 ALA A CA 1
ATOM 2065 C C . ALA A 1 261 ? -19.073 -17.572 9.646 1.00 84.19 261 ALA A C 1
ATOM 2067 O O . ALA A 1 261 ? -18.683 -18.595 10.200 1.00 84.19 261 ALA A O 1
ATOM 2068 N N . GLN A 1 262 ? -18.394 -17.014 8.638 1.00 81.50 262 GLN A N 1
ATOM 2069 C CA . GLN A 1 262 ? -17.102 -17.536 8.177 1.00 81.50 262 GLN A CA 1
ATOM 2070 C C . GLN A 1 262 ? -15.995 -17.363 9.224 1.00 81.50 262 GLN A C 1
ATOM 2072 O O . GLN A 1 262 ? -15.203 -18.281 9.425 1.00 81.50 262 GLN A O 1
ATOM 2077 N N . ILE A 1 263 ? -15.946 -16.217 9.912 1.00 89.56 263 ILE A N 1
ATOM 2078 C CA . ILE A 1 263 ? -14.952 -15.949 10.965 1.00 89.56 263 ILE A CA 1
ATOM 2079 C C . ILE A 1 263 ? -15.086 -16.959 12.109 1.00 89.56 263 ILE A C 1
ATOM 2081 O O . ILE A 1 263 ? -14.081 -17.456 12.613 1.00 89.56 263 ILE A O 1
ATOM 2085 N N . PHE A 1 264 ? -16.317 -17.297 12.495 1.00 93.38 264 PHE A N 1
ATOM 2086 C CA . PHE A 1 264 ? -16.602 -18.243 13.577 1.00 93.38 264 PHE A CA 1
ATOM 2087 C C . PHE A 1 264 ? -16.847 -19.681 13.097 1.00 93.38 264 PHE A C 1
ATOM 2089 O O . PHE A 1 264 ? -17.246 -20.541 13.882 1.00 93.38 264 PHE A O 1
ATOM 2096 N N . ALA A 1 265 ? -16.581 -19.983 11.825 1.00 89.50 265 ALA A N 1
ATOM 2097 C CA . ALA A 1 265 ? -16.771 -21.322 11.287 1.00 89.50 265 ALA A CA 1
ATOM 2098 C C . ALA A 1 265 ? -15.861 -22.334 12.003 1.00 89.50 265 ALA A C 1
ATOM 2100 O O . ALA A 1 265 ? -14.634 -22.252 11.930 1.00 89.50 265 ALA A O 1
ATOM 2101 N N . GLY A 1 266 ? -16.480 -23.315 12.666 1.00 88.25 266 GLY A N 1
ATOM 2102 C CA . GLY A 1 266 ? -15.783 -24.380 13.388 1.00 88.25 266 GLY A CA 1
ATOM 2103 C C . GLY A 1 266 ? -15.422 -24.047 14.837 1.00 88.25 266 GLY A C 1
ATOM 2104 O O . GLY A 1 266 ? -14.622 -24.771 15.430 1.00 88.25 266 GLY A O 1
ATOM 2105 N N . ILE A 1 267 ? -15.957 -22.968 15.418 1.00 92.56 267 ILE A N 1
ATOM 2106 C CA . ILE A 1 267 ? -15.887 -22.763 16.868 1.00 92.56 267 ILE A CA 1
ATOM 2107 C C . ILE A 1 267 ? -16.870 -23.698 17.588 1.00 92.56 267 ILE A C 1
ATOM 2109 O O . ILE A 1 267 ? -17.964 -23.970 17.091 1.00 92.56 267 ILE A O 1
ATOM 2113 N N . GLY A 1 268 ? -16.473 -24.207 18.755 1.00 90.69 268 GLY A N 1
ATOM 2114 C CA . GLY A 1 268 ? -17.371 -24.944 19.640 1.00 90.69 268 GLY A CA 1
ATOM 2115 C C . GLY A 1 268 ? -18.207 -23.980 20.475 1.00 90.69 268 GLY A C 1
ATOM 2116 O O . GLY A 1 268 ? -17.661 -23.039 21.041 1.00 90.69 268 GLY A O 1
ATOM 2117 N N . PHE A 1 269 ? -19.513 -24.228 20.564 1.00 92.62 269 PHE A N 1
ATOM 2118 C CA . PHE A 1 269 ? -20.411 -23.508 21.464 1.00 92.62 269 PHE A CA 1
ATOM 2119 C C . PHE A 1 269 ? -20.847 -24.406 22.640 1.00 92.62 269 PHE A C 1
ATOM 2121 O O . PHE A 1 269 ? -20.916 -25.628 22.467 1.00 92.62 269 PHE A O 1
ATOM 2128 N N . PRO A 1 270 ? -21.180 -23.841 23.818 1.00 93.25 270 PRO A N 1
ATOM 2129 C CA . PRO A 1 270 ? -21.202 -22.410 24.130 1.00 93.25 270 PRO A CA 1
ATOM 2130 C C . PRO A 1 270 ? -19.796 -21.802 24.203 1.00 93.25 270 PRO A C 1
ATOM 2132 O O . PRO A 1 270 ? -18.860 -22.469 24.630 1.00 93.25 270 PRO A O 1
ATOM 2135 N N . ALA A 1 271 ? -19.672 -20.542 23.790 1.00 92.31 271 ALA A N 1
ATOM 2136 C CA . ALA A 1 271 ? -18.420 -19.789 23.814 1.00 92.31 271 ALA A CA 1
ATOM 2137 C C . ALA A 1 271 ? -18.631 -18.444 24.512 1.00 92.31 271 ALA A C 1
ATOM 2139 O O . ALA A 1 271 ? -19.666 -17.802 24.344 1.00 92.31 271 ALA A O 1
ATOM 2140 N N . SER A 1 272 ? -17.659 -18.008 25.298 1.00 92.06 272 SER A N 1
ATOM 2141 C CA . SER A 1 272 ? -17.617 -16.680 25.911 1.00 92.06 272 SER A CA 1
ATOM 2142 C C . SER A 1 272 ? -17.220 -15.602 24.900 1.00 92.06 272 SER A C 1
ATOM 2144 O O . SER A 1 272 ? -16.555 -15.882 23.901 1.00 92.06 272 SER A O 1
ATOM 2146 N N . GLY A 1 273 ? -17.561 -14.340 25.181 1.00 85.81 273 GLY A N 1
ATOM 2147 C CA . GLY A 1 273 ? -17.107 -13.210 24.361 1.00 85.81 273 GLY A CA 1
ATOM 2148 C C . GLY A 1 273 ? -15.582 -13.143 24.225 1.00 85.81 273 GLY A C 1
ATOM 2149 O O . GLY A 1 273 ? -15.078 -12.855 23.143 1.00 85.81 273 GLY A O 1
ATOM 2150 N N . LEU A 1 274 ? -14.836 -13.498 25.276 1.00 85.25 274 LEU A N 1
ATOM 2151 C CA . LEU A 1 274 ? -13.374 -13.601 25.226 1.00 85.25 274 LEU A CA 1
ATOM 2152 C C . LEU A 1 274 ? -12.900 -14.693 24.260 1.00 85.25 274 LEU A C 1
ATOM 2154 O O . LEU A 1 274 ? -12.016 -14.428 23.449 1.00 85.25 274 LEU A O 1
ATOM 2158 N N . GLU A 1 275 ? -13.508 -15.881 24.289 1.00 89.25 275 GLU A N 1
ATOM 2159 C CA . GLU A 1 275 ? -13.182 -16.968 23.356 1.00 89.25 275 GLU A CA 1
ATOM 2160 C C . GLU A 1 275 ? -13.517 -16.591 21.912 1.00 89.25 275 GLU A C 1
ATOM 2162 O O . GLU A 1 275 ? -12.715 -16.855 21.020 1.00 89.25 275 GLU A O 1
ATOM 2167 N N . LEU A 1 276 ? -14.640 -15.902 21.672 1.00 91.25 276 LEU A N 1
ATOM 2168 C CA . LEU A 1 276 ? -14.964 -15.357 20.350 1.00 91.25 276 LEU A CA 1
ATOM 2169 C C . LEU A 1 276 ? -13.905 -14.335 19.902 1.00 91.25 276 LEU A C 1
ATOM 2171 O O . LEU A 1 276 ? -13.361 -14.441 18.801 1.00 91.25 276 LEU A O 1
ATOM 2175 N N . LYS A 1 277 ? -13.559 -13.370 20.765 1.00 90.44 277 LYS A N 1
ATOM 2176 C CA . LYS A 1 277 ? -12.533 -12.350 20.496 1.00 90.44 277 LYS A CA 1
ATOM 2177 C C . LYS A 1 277 ? -11.182 -13.002 20.177 1.00 90.44 277 LYS A C 1
ATOM 2179 O O . LYS A 1 277 ? -10.527 -12.587 19.224 1.00 90.44 277 LYS A O 1
ATOM 2184 N N . GLU A 1 278 ? -10.760 -14.015 20.934 1.00 86.56 278 GLU A N 1
ATOM 2185 C CA . GLU A 1 278 ? -9.510 -14.747 20.691 1.00 86.56 278 GLU A CA 1
ATOM 2186 C C . GLU A 1 278 ? -9.550 -15.570 19.402 1.00 86.56 278 GLU A C 1
ATOM 2188 O O . GLU A 1 278 ? -8.609 -15.507 18.610 1.00 86.56 278 GLU A O 1
ATOM 2193 N N . TYR A 1 279 ? -10.643 -16.295 19.158 1.00 89.75 279 TYR A N 1
ATOM 2194 C CA . TYR A 1 279 ? -10.822 -17.122 17.966 1.00 89.75 279 TYR A CA 1
ATOM 2195 C C . TYR A 1 279 ? -10.800 -16.293 16.681 1.00 89.75 279 TYR A C 1
ATOM 2197 O O . TYR A 1 279 ? -10.234 -16.713 15.667 1.00 89.75 279 TYR A O 1
ATOM 2205 N N . ALA A 1 280 ? -11.382 -15.095 16.736 1.00 89.31 280 ALA A N 1
ATOM 2206 C CA . ALA A 1 280 ? -11.437 -14.175 15.615 1.00 89.31 280 ALA A CA 1
ATOM 2207 C C . ALA A 1 280 ? -10.084 -13.526 15.290 1.00 89.31 280 ALA A C 1
ATOM 2209 O O . ALA A 1 280 ? -9.861 -13.194 14.129 1.00 89.31 280 ALA A O 1
ATOM 2210 N N . ARG A 1 281 ? -9.146 -13.392 16.248 1.00 81.31 281 ARG A N 1
ATOM 2211 C CA . ARG A 1 281 ? -7.859 -12.682 16.035 1.00 81.31 281 ARG A CA 1
ATOM 2212 C C . ARG A 1 281 ? -7.059 -13.170 14.829 1.00 81.31 281 ARG A C 1
ATOM 2214 O O . ARG A 1 281 ? -6.299 -12.387 14.278 1.00 81.31 281 ARG A O 1
ATOM 2221 N N . LYS A 1 282 ? -7.195 -14.446 14.461 1.00 76.75 282 LYS A N 1
ATOM 2222 C CA . LYS A 1 282 ? -6.471 -15.076 13.342 1.00 76.75 282 LYS A CA 1
ATOM 2223 C C . LYS A 1 282 ? -7.302 -15.218 12.060 1.00 76.75 282 LYS A C 1
ATOM 2225 O O . LYS A 1 282 ? -6.869 -15.883 11.128 1.00 76.75 282 LYS A O 1
ATOM 2230 N N . ARG A 1 283 ? -8.542 -14.725 12.058 1.00 83.44 283 ARG A N 1
ATOM 2231 C CA . ARG A 1 283 ? -9.526 -14.954 10.982 1.00 83.44 283 ARG A CA 1
ATOM 2232 C C . ARG A 1 283 ? -10.213 -13.682 10.499 1.00 83.44 283 ARG A C 1
ATOM 2234 O O . ARG A 1 283 ? -10.730 -13.656 9.382 1.00 83.44 283 ARG A O 1
ATOM 2241 N N . ALA A 1 284 ? -10.264 -12.675 11.359 1.00 76.56 284 ALA A N 1
ATOM 2242 C CA . ALA A 1 284 ? -10.897 -11.400 11.111 1.00 76.56 284 ALA A CA 1
ATOM 2243 C C . ALA A 1 284 ? -9.842 -10.346 10.755 1.00 76.56 284 ALA A C 1
ATOM 2245 O O . ALA A 1 284 ? -8.809 -10.245 11.418 1.00 76.56 284 ALA A O 1
ATOM 2246 N N . ASN A 1 285 ? -10.124 -9.528 9.742 1.00 72.31 285 ASN A N 1
ATOM 2247 C CA . ASN A 1 285 ? -9.300 -8.363 9.425 1.00 72.31 285 ASN A CA 1
ATOM 2248 C C . ASN A 1 285 ? -9.458 -7.261 10.496 1.00 72.31 285 ASN A C 1
ATOM 2250 O O . ASN A 1 285 ? -10.258 -7.363 11.428 1.00 72.31 285 ASN A O 1
ATOM 2254 N N . GLU A 1 286 ? -8.708 -6.164 10.378 1.00 66.50 286 GLU A N 1
ATOM 2255 C CA . GLU A 1 286 ? -8.730 -5.090 11.383 1.00 66.50 286 GLU A CA 1
ATOM 2256 C C . GLU A 1 286 ? -10.094 -4.397 11.540 1.00 66.50 286 GLU A C 1
ATOM 2258 O O . GLU A 1 286 ? -10.392 -3.869 12.614 1.00 66.50 286 GLU A O 1
ATOM 2263 N N . ARG A 1 287 ? -10.929 -4.367 10.494 1.00 70.31 287 ARG A N 1
ATOM 2264 C CA . ARG A 1 287 ? -12.290 -3.809 10.573 1.00 70.31 287 ARG A CA 1
ATOM 2265 C C . ARG A 1 287 ? -13.219 -4.772 11.305 1.00 70.31 287 ARG A C 1
ATOM 2267 O O . ARG A 1 287 ? -13.887 -4.386 12.257 1.00 70.31 287 ARG A O 1
ATOM 2274 N N . GLU A 1 288 ? -13.176 -6.045 10.937 1.00 82.00 288 GLU A N 1
ATOM 2275 C CA . GLU A 1 288 ? -13.956 -7.115 11.560 1.00 82.00 288 GLU A CA 1
ATOM 2276 C C . GLU A 1 288 ? -13.599 -7.283 13.041 1.00 82.00 288 GLU A C 1
ATOM 2278 O O . GLU A 1 288 ? -14.481 -7.350 13.897 1.00 82.00 288 GLU A O 1
ATOM 2283 N N . MET A 1 289 ? -12.304 -7.254 13.370 1.00 82.75 289 MET A N 1
ATOM 2284 C CA . MET A 1 289 ? -11.833 -7.327 14.752 1.00 82.75 289 MET A CA 1
ATOM 2285 C C . MET A 1 289 ? -12.276 -6.140 15.601 1.00 82.75 289 MET A C 1
ATOM 2287 O O . MET A 1 289 ? -12.407 -6.298 16.814 1.00 82.75 289 MET A O 1
ATOM 2291 N N . ARG A 1 290 ? -12.506 -4.958 15.016 1.00 75.44 290 ARG A N 1
ATOM 2292 C CA . ARG A 1 290 ? -13.068 -3.820 15.759 1.00 75.44 290 ARG A CA 1
ATOM 2293 C C . ARG A 1 290 ? -14.506 -4.084 16.185 1.00 75.44 290 ARG A C 1
ATOM 2295 O O . ARG A 1 290 ? -14.833 -3.822 17.337 1.00 75.44 290 ARG A O 1
ATOM 2302 N N . VAL A 1 291 ? -15.310 -4.685 15.309 1.00 82.31 291 VAL A N 1
ATOM 2303 C CA . VAL A 1 291 ? -16.698 -5.055 15.622 1.00 82.31 291 VAL A CA 1
ATOM 2304 C C . VAL A 1 291 ? -16.753 -6.185 16.641 1.00 82.31 291 VAL A C 1
ATOM 2306 O O . VAL A 1 291 ? -17.448 -6.082 17.645 1.00 82.31 291 VAL A O 1
ATOM 2309 N N . ILE A 1 292 ? -15.949 -7.230 16.446 1.00 87.94 292 ILE A N 1
ATOM 2310 C CA . ILE A 1 292 ? -15.928 -8.396 17.340 1.00 87.94 292 ILE A CA 1
ATOM 2311 C C . ILE A 1 292 ? -15.419 -8.028 18.741 1.00 87.94 292 ILE A C 1
ATOM 2313 O O . ILE A 1 292 ? -15.863 -8.595 19.735 1.00 87.94 292 ILE A O 1
ATOM 2317 N N . LYS A 1 293 ? -14.530 -7.035 18.861 1.00 84.81 293 LYS A N 1
ATOM 2318 C CA . LYS A 1 293 ? -14.092 -6.519 20.167 1.00 84.81 293 LYS A CA 1
ATOM 2319 C C . LYS A 1 293 ? -15.216 -5.881 20.987 1.00 84.81 293 LYS A C 1
ATOM 2321 O O . LYS A 1 293 ? -15.043 -5.786 22.196 1.00 84.81 293 LYS A O 1
ATOM 2326 N N . GLN A 1 294 ? -16.323 -5.475 20.365 1.00 83.00 294 GLN A N 1
ATOM 2327 C CA . GLN A 1 294 ? -17.492 -4.920 21.057 1.00 83.00 294 GLN A CA 1
ATOM 2328 C C . GLN A 1 294 ? -18.484 -5.988 21.532 1.00 83.00 294 GLN A C 1
ATOM 2330 O O . GLN A 1 294 ? -19.462 -5.645 22.188 1.00 83.00 294 GLN A O 1
ATOM 2335 N N . PHE A 1 295 ? -18.263 -7.264 21.201 1.00 88.31 295 PHE A N 1
ATOM 2336 C CA . PHE A 1 295 ? -19.116 -8.343 21.691 1.00 88.31 295 PHE A CA 1
ATOM 2337 C C . PHE A 1 295 ? -19.011 -8.408 23.212 1.00 88.31 295 PHE A C 1
ATOM 2339 O O . PHE A 1 295 ? -17.900 -8.488 23.745 1.00 88.31 295 PHE A O 1
ATOM 2346 N N . GLY A 1 296 ? -20.152 -8.413 23.902 1.00 84.31 296 GLY A N 1
ATOM 2347 C CA . GLY A 1 296 ? -20.162 -8.553 25.353 1.00 84.31 296 GLY A CA 1
ATOM 2348 C C . GLY A 1 296 ? -19.570 -9.892 25.800 1.00 84.31 296 GLY A C 1
ATOM 2349 O O . GLY A 1 296 ? -19.603 -10.884 25.066 1.00 84.31 296 GLY A O 1
ATOM 2350 N N . ASP A 1 297 ? -19.067 -9.945 27.032 1.00 84.62 297 ASP A N 1
ATOM 2351 C CA . ASP A 1 297 ? -18.446 -11.147 27.611 1.00 84.62 297 ASP A CA 1
ATOM 2352 C C . ASP A 1 297 ? -19.461 -12.226 28.048 1.00 84.62 297 ASP A C 1
ATOM 2354 O O . ASP A 1 297 ? -19.086 -13.247 28.629 1.00 84.62 297 ASP A O 1
ATOM 2358 N N . GLN A 1 298 ? -20.751 -12.039 27.743 1.00 83.94 298 GLN A N 1
ATOM 2359 C CA . GLN A 1 298 ? -21.785 -13.050 27.967 1.00 83.94 298 GLN A CA 1
ATOM 2360 C C . GLN A 1 298 ? -21.510 -14.353 27.185 1.00 83.94 298 GLN A C 1
ATOM 2362 O O . GLN A 1 298 ? -20.855 -14.330 26.142 1.00 83.94 298 GLN A O 1
ATOM 2367 N N . PRO A 1 299 ? -22.010 -15.507 27.660 1.00 87.31 299 PRO A N 1
ATOM 2368 C CA . PRO A 1 299 ? -21.918 -16.754 26.913 1.00 87.31 299 PRO A CA 1
ATOM 2369 C C . PRO A 1 299 ? -22.888 -16.758 25.723 1.00 87.31 299 PRO A C 1
ATOM 2371 O O . PRO A 1 299 ? -24.089 -16.537 25.883 1.00 87.31 299 PRO A O 1
ATOM 2374 N N . TYR A 1 300 ? -22.365 -17.080 24.545 1.00 94.25 300 TYR A N 1
ATOM 2375 C CA . TYR A 1 300 ? -23.104 -17.289 23.302 1.00 94.25 300 TYR A CA 1
ATOM 2376 C C . TYR A 1 300 ? -23.378 -18.783 23.151 1.00 94.25 300 TYR A C 1
ATOM 2378 O O . TYR A 1 300 ? -22.451 -19.589 23.242 1.00 94.25 300 TYR A O 1
ATOM 2386 N N . LYS A 1 301 ? -24.638 -19.181 22.951 1.00 93.88 301 LYS A N 1
ATOM 2387 C CA . LYS A 1 301 ? -25.014 -20.605 22.877 1.00 93.88 301 LYS A CA 1
ATOM 2388 C C . LYS A 1 301 ? -24.856 -21.192 21.486 1.00 93.88 301 LYS A C 1
ATOM 2390 O O . LYS A 1 301 ? -24.684 -22.400 21.358 1.00 93.88 301 LYS A O 1
ATOM 2395 N N . ASP A 1 302 ? -24.959 -20.354 20.465 1.00 94.31 302 ASP A N 1
ATOM 2396 C CA . ASP A 1 302 ? -24.871 -20.738 19.065 1.00 94.31 302 ASP A CA 1
ATOM 2397 C C . ASP A 1 302 ? -24.592 -19.513 18.174 1.00 94.31 302 ASP A C 1
ATOM 2399 O O . ASP A 1 302 ? -24.488 -18.371 18.633 1.00 94.31 302 ASP A O 1
ATOM 2403 N N . MET A 1 303 ? -24.498 -19.751 16.864 1.00 92.06 303 MET A N 1
ATOM 2404 C CA . MET A 1 303 ? -24.309 -18.697 15.864 1.00 92.06 303 MET A CA 1
ATOM 2405 C C . MET A 1 303 ? -25.466 -17.690 15.785 1.00 92.06 303 MET A C 1
ATOM 2407 O O . MET A 1 303 ? -25.258 -16.577 15.302 1.00 92.06 303 MET A O 1
ATOM 2411 N N . SER A 1 304 ? -26.670 -18.037 16.242 1.00 88.81 304 SER A N 1
ATOM 2412 C CA . SER A 1 304 ? -27.804 -17.106 16.266 1.00 88.81 304 SER A CA 1
ATOM 2413 C C . SER A 1 304 ? -27.614 -16.047 17.347 1.00 88.81 304 SER A C 1
ATOM 2415 O O . SER A 1 304 ? -27.948 -14.887 17.117 1.00 88.81 304 SER A O 1
ATOM 2417 N N . ASP A 1 305 ? -27.050 -16.412 18.501 1.00 91.19 305 ASP A N 1
ATOM 2418 C CA . ASP A 1 305 ? -26.692 -15.448 19.549 1.00 91.19 305 ASP A CA 1
ATOM 2419 C C . ASP A 1 305 ? -25.601 -14.483 19.064 1.00 91.19 305 ASP A C 1
ATOM 2421 O O . ASP A 1 305 ? -25.706 -13.274 19.268 1.00 91.19 305 ASP A O 1
ATOM 2425 N N . VAL A 1 306 ? -24.607 -14.994 18.333 1.00 90.00 306 VAL A N 1
ATOM 2426 C CA . VAL A 1 306 ? -23.572 -14.171 17.686 1.00 90.00 306 VAL A CA 1
ATOM 2427 C C . VAL A 1 306 ? -24.176 -13.204 16.661 1.00 90.00 306 VAL A C 1
ATOM 2429 O O . VAL A 1 306 ? -23.838 -12.022 16.645 1.00 90.00 306 VAL A O 1
ATOM 2432 N N . ALA A 1 307 ? -25.104 -13.675 15.822 1.00 85.88 307 ALA A N 1
ATOM 2433 C CA . ALA A 1 307 ? -25.781 -12.832 14.836 1.00 85.88 307 ALA A CA 1
ATOM 2434 C C . ALA A 1 307 ? -26.675 -11.760 15.487 1.00 85.88 307 ALA A C 1
ATOM 2436 O O . ALA A 1 307 ? -26.753 -10.639 14.985 1.00 85.88 307 ALA A O 1
ATOM 2437 N N . LYS A 1 308 ? -27.330 -12.077 16.613 1.00 86.06 308 LYS A N 1
ATOM 2438 C CA . LYS A 1 308 ? -28.111 -11.102 17.391 1.00 86.06 308 LYS A CA 1
ATOM 2439 C C . LYS A 1 308 ? -27.226 -10.020 17.991 1.00 86.06 308 LYS A C 1
ATOM 2441 O O . LYS A 1 308 ? -27.598 -8.854 17.925 1.00 86.06 308 LYS A O 1
ATOM 2446 N N . GLU A 1 309 ? -26.071 -10.385 18.541 1.00 88.06 309 GLU A N 1
ATOM 2447 C CA . GLU A 1 309 ? -25.126 -9.413 19.098 1.00 88.06 309 GLU A CA 1
ATOM 2448 C C . GLU A 1 309 ? -24.558 -8.503 18.010 1.00 88.06 309 GLU A C 1
ATOM 2450 O O . GLU A 1 309 ? -24.521 -7.286 18.172 1.00 88.06 309 GLU A O 1
ATOM 2455 N N . LEU A 1 310 ? -24.227 -9.073 16.850 1.00 85.38 310 LEU A N 1
ATOM 2456 C CA . LEU A 1 310 ? -23.843 -8.305 15.671 1.00 85.38 310 LEU A CA 1
ATOM 2457 C C . LEU A 1 310 ? -24.945 -7.313 15.252 1.00 85.38 310 LEU A C 1
ATOM 2459 O O . LEU A 1 310 ? -24.662 -6.148 14.981 1.00 85.38 310 LEU A O 1
ATOM 2463 N N . GLY A 1 311 ? -26.208 -7.755 15.246 1.00 79.88 311 GLY A N 1
ATOM 2464 C CA . GLY A 1 311 ? -27.366 -6.904 14.964 1.00 79.88 311 GLY A CA 1
ATOM 2465 C C . GLY A 1 311 ? -27.583 -5.811 16.015 1.00 79.88 311 GLY A C 1
ATOM 2466 O O . GLY A 1 311 ? -27.891 -4.677 15.661 1.00 79.88 311 GLY A O 1
ATOM 2467 N N . ARG A 1 312 ? -27.365 -6.116 17.301 1.00 83.00 312 ARG A N 1
ATOM 2468 C CA . ARG A 1 312 ? -27.417 -5.145 18.404 1.00 83.00 312 ARG A CA 1
ATOM 2469 C C . ARG A 1 312 ? -26.347 -4.069 18.237 1.00 83.00 312 ARG A C 1
ATOM 2471 O O . ARG A 1 312 ? -26.656 -2.895 18.396 1.00 83.00 312 ARG A O 1
ATOM 2478 N N . ILE A 1 313 ? -25.119 -4.460 17.898 1.00 79.50 313 ILE A N 1
ATOM 2479 C CA . ILE A 1 313 ? -24.014 -3.528 17.637 1.00 79.50 313 ILE A CA 1
ATOM 2480 C C . ILE A 1 313 ? -24.322 -2.661 16.415 1.00 79.50 313 ILE A C 1
ATOM 2482 O O . ILE A 1 313 ? -24.092 -1.459 16.458 1.00 79.50 313 ILE A O 1
ATOM 2486 N N . SER A 1 314 ? -24.905 -3.240 15.362 1.00 71.00 314 SER A N 1
ATOM 2487 C CA . SER A 1 314 ? -25.344 -2.487 14.181 1.00 71.00 314 SER A CA 1
ATOM 2488 C C . SER A 1 314 ? -26.469 -1.495 14.469 1.00 71.00 314 SER A C 1
ATOM 2490 O O . SER A 1 314 ? -26.549 -0.487 13.782 1.00 71.00 314 SER A O 1
ATOM 2492 N N . ALA A 1 315 ? -27.351 -1.789 15.427 1.00 66.50 315 ALA A N 1
ATOM 2493 C CA . ALA A 1 315 ? -28.478 -0.929 15.793 1.00 66.50 315 ALA A CA 1
ATOM 2494 C C . ALA A 1 315 ? -28.124 0.137 16.848 1.00 66.50 315 ALA A C 1
ATOM 2496 O O . ALA A 1 315 ? -28.934 1.019 17.115 1.00 66.50 315 ALA A O 1
ATOM 2497 N N . ALA A 1 316 ? -26.954 0.023 17.484 1.00 62.19 316 ALA A N 1
ATOM 2498 C CA . ALA A 1 316 ? -26.449 0.967 18.484 1.00 62.19 316 ALA A CA 1
ATOM 2499 C C . ALA A 1 316 ? -25.569 2.081 17.882 1.00 62.19 316 ALA A C 1
ATOM 2501 O O . ALA A 1 316 ? -25.046 2.906 18.632 1.00 62.19 316 ALA A O 1
ATOM 2502 N N . GLN A 1 317 ? -25.387 2.070 16.561 1.00 56.22 317 GLN A N 1
ATOM 2503 C CA . GLN A 1 317 ? -24.664 3.064 15.766 1.00 56.22 317 GLN A CA 1
ATOM 2504 C C . GLN A 1 317 ? -25.653 3.944 15.006 1.00 56.22 317 GLN A C 1
ATOM 2506 O O . GLN A 1 317 ? -25.309 5.124 14.790 1.00 56.22 317 GLN A O 1
#

pLDDT: mean 87.1, std 11.89, range [44.62, 98.81]

Foldseek 3Di:
DKAFQWKFKKWKWWWAPWPDQDDPADVRTPWIWIKGDTPPPQKIWIKTKQSLAAFAADPPDPQPDTKIKIFTADIGGLQVVLVVQAKAWAQAPPPGIIITFGIAIQFIWMWTWIDDPRFTKIKIATPFPCQADPQCVRRHHARIFIKTKKWALLVDDDPPADVDDWPDDPVVNVVCPPPRIDHCPDCVCSNTGGTMMMIIGDGSDCPVVPDDGDDDDDSCVRNVNDPPQHDCCSRHVVDDDGGPSPDDNDQLPQDDLVLLCQLCPPPDPQDFLVRSLVSNPNPPRPSNSSLSSPQHRDTDGDSVSVVVSSVVSSVVD

Sequence (317 aa):
MSRLLEQGEVFFFYRSKVNQAEIAGLDDVQRFYLILVPDHQGLARLFVVGKKHLPDIIRDRPVAATREWVMNTLTERPDKVGEALRPIVYQTETRGEQHEGEAIPAGIGRYALFERKGSTRLGYRLTQPETPGPAQKALGILPESSLVISVRNPDVEVPGFPDDKPAYPQSLQDKFAHKRWINVDDPRLLNYEHAQLLLVGAHASLEQADIDLTGKPDLYQTLGVSHGEWQEEPMVEGEFAHPLCKAEPKAMEVPAPARVAQIFAGIGFPASGLELKEYARKRANEREMRVIKQFGDQPYKDMSDVAKELGRISAAQ

Mean predicted aligned error: 9.84 Å

Secondary structure (DSSP, 8-state):
--EEEEEEEEEEEEEEPTT-----SGGGEEEEEEEEEETTS--EEEEEETTSSPPP--TTS-TTS-EEEEEEEEEE-HHHHHHHHS-EEEEETTTEEEEEPPPEEEEEEEEEEEEETTEEEEEEEEEESSS--HHHHHHT--SEEEEEEEEEPTTS--TTS-S------HHHHGGGTT-SEEE-SSGGGGSSTT-EEEEEEEES-STTT-----S---HHHHHTPPBTTB--HHHHT---------S------PPPHHHHHHHTTT--SSEEHHHHHHHHTTTS-HHHHHHHTTS-SSEE-SHHHHHHHHHHHHH--

Radius of gyration: 20.51 Å; Cα contacts (8 Å, |Δi|>4): 691; chains: 1; bounding box: 56×46×51 Å